Protein AF-0000000074168360 (afdb_homodimer)

Organism: Staphylococcus epidermidis (strain ATCC 35984 / DSM 28319 / BCRC 17069 / CCUG 31568 / BM 3577 / RP62A) (NCBI:txid176279)

InterPro domains:
  IPR002767 Thiamine-binding protein [PF01910] (6-84)
  IPR029756 MTH1187/YkoF-like [G3DSA:3.30.70.930] (3-96)
  IPR029756 MTH1187/YkoF-like [SSF89957] (4-86)
  IPR051614 UPF0045 domain-containing protein [PTHR33777] (2-84)

Structure (mmCIF, N/CA/C/O backbone):
data_AF-0000000074168360-model_v1
#
loop_
_entity.id
_entity.type
_entity.pdbx_description
1 polymer 'Thiamine-binding protei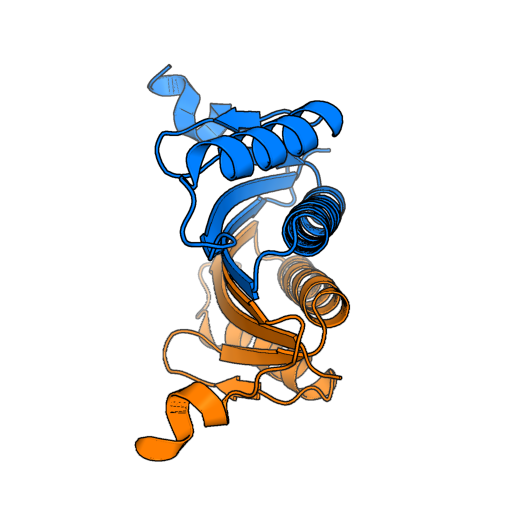n domain-containing protein'
#
loop_
_atom_site.group_PDB
_atom_site.id
_atom_site.type_symbol
_atom_site.label_atom_id
_atom_site.label_alt_id
_atom_site.label_comp_id
_atom_site.label_asym_id
_atom_site.label_entity_id
_atom_site.label_seq_id
_atom_site.pdbx_PDB_ins_code
_atom_site.Cartn_x
_atom_site.Cartn_y
_atom_site.Cartn_z
_atom_site.occupancy
_atom_site.B_iso_or_equiv
_atom_site.auth_seq_id
_atom_site.auth_comp_id
_atom_site.auth_asym_id
_atom_site.auth_atom_id
_atom_site.pdbx_PDB_model_num
ATOM 1 N N . MET A 1 1 ? -9.023 7.605 16.781 1 77.5 1 MET A N 1
ATOM 2 C CA . MET A 1 1 ? -9.383 8.5 15.688 1 77.5 1 MET A CA 1
ATOM 3 C C . MET A 1 1 ? -8.953 7.91 14.352 1 77.5 1 MET A C 1
ATOM 5 O O . MET A 1 1 ? -7.922 7.242 14.266 1 77.5 1 MET A O 1
ATOM 9 N N . GLN A 1 2 ? -9.844 7.871 13.25 1 93.12 2 GLN A N 1
ATOM 10 C CA . GLN A 1 2 ? -9.539 7.398 11.898 1 93.12 2 GLN A CA 1
ATOM 11 C C . GLN A 1 2 ? -8.688 8.422 11.148 1 93.12 2 GLN A C 1
ATOM 13 O O . GLN A 1 2 ? -9.156 9.523 10.844 1 93.12 2 GLN A O 1
ATOM 18 N N . ASP A 1 3 ? -7.484 8.031 10.805 1 98.5 3 ASP A N 1
ATOM 19 C CA . ASP A 1 3 ? -6.543 9.039 10.32 1 98.5 3 ASP A CA 1
ATOM 20 C C . ASP A 1 3 ? -6.094 8.727 8.891 1 98.5 3 ASP A C 1
ATOM 22 O O . ASP A 1 3 ? -5.211 9.398 8.352 1 98.5 3 ASP A O 1
ATOM 26 N N . THR A 1 4 ? -6.633 7.68 8.328 1 98.88 4 THR A N 1
ATOM 27 C CA . THR A 1 4 ? -6.129 7.258 7.023 1 98.88 4 THR A CA 1
ATOM 28 C C . THR A 1 4 ? -7.273 6.812 6.117 1 98.88 4 THR A C 1
ATOM 30 O O . THR A 1 4 ? -8.188 6.117 6.562 1 98.88 4 THR A O 1
ATOM 33 N N . LEU A 1 5 ? -7.266 7.305 4.895 1 98.94 5 LEU A N 1
ATOM 34 C CA . LEU A 1 5 ? -8.008 6.711 3.787 1 98.94 5 LEU A CA 1
ATOM 35 C C . LEU A 1 5 ? -7.086 5.887 2.896 1 98.94 5 LEU A C 1
ATOM 37 O O . LEU A 1 5 ? -5.992 6.336 2.541 1 98.94 5 LEU A O 1
ATOM 41 N N . MET A 1 6 ? -7.492 4.699 2.582 1 98.94 6 MET A N 1
ATOM 42 C CA . MET A 1 6 ? -6.73 3.809 1.714 1 98.94 6 MET A CA 1
ATOM 43 C C . MET A 1 6 ? -7.578 3.35 0.53 1 98.94 6 MET A C 1
ATOM 45 O O . MET A 1 6 ? -8.656 2.785 0.714 1 98.94 6 MET A O 1
ATOM 49 N N . SER A 1 7 ? -7.113 3.654 -0.648 1 98.94 7 SER A N 1
ATOM 50 C CA . SER A 1 7 ? -7.688 2.969 -1.801 1 98.94 7 SER A CA 1
ATOM 51 C C . SER A 1 7 ? -6.875 1.732 -2.17 1 98.94 7 SER A C 1
ATOM 53 O O . SER A 1 7 ? -5.645 1.748 -2.098 1 98.94 7 SER A O 1
ATOM 55 N N . ILE A 1 8 ? -7.578 0.68 -2.574 1 98.94 8 ILE A N 1
ATOM 56 C CA . ILE A 1 8 ? -6.863 -0.527 -2.973 1 98.94 8 ILE A CA 1
ATOM 57 C C . ILE A 1 8 ? -7.535 -1.146 -4.195 1 98.94 8 ILE A C 1
ATOM 59 O O . ILE A 1 8 ? -8.766 -1.28 -4.234 1 98.94 8 ILE A O 1
ATOM 63 N N . GLN A 1 9 ? -6.785 -1.371 -5.184 1 98.94 9 GLN A N 1
ATOM 64 C CA . GLN A 1 9 ? -7.117 -2.189 -6.348 1 98.94 9 GLN A CA 1
ATOM 65 C C . GLN A 1 9 ? -6.289 -3.473 -6.371 1 98.94 9 GLN A C 1
ATOM 67 O O . GLN A 1 9 ? -5.059 -3.424 -6.371 1 98.94 9 GLN A O 1
ATOM 72 N N . ILE A 1 10 ? -6.945 -4.656 -6.344 1 98.88 10 ILE A N 1
ATOM 73 C CA . ILE A 1 10 ? -6.246 -5.934 -6.438 1 98.88 10 ILE A CA 1
ATOM 74 C C . ILE A 1 10 ? -6.434 -6.523 -7.832 1 98.88 10 ILE A C 1
ATOM 76 O O . ILE A 1 10 ? -7.555 -6.57 -8.352 1 98.88 10 ILE A O 1
ATOM 80 N N . ILE A 1 11 ? -5.367 -6.875 -8.43 1 98.56 11 ILE A N 1
ATOM 81 C CA . ILE A 1 11 ? -5.324 -7.477 -9.758 1 98.56 11 ILE A CA 1
ATOM 82 C C . ILE A 1 11 ? -4.605 -8.82 -9.695 1 98.56 11 ILE A C 1
ATOM 84 O O . ILE A 1 11 ? -3.414 -8.914 -9.992 1 98.56 11 ILE A O 1
ATOM 88 N N . PRO A 1 12 ? -5.332 -9.859 -9.414 1 98.69 12 PRO A N 1
ATOM 89 C CA . PRO A 1 12 ? -4.699 -11.18 -9.32 1 98.69 12 PRO A CA 1
ATOM 90 C C . PRO A 1 12 ? -4.652 -11.914 -10.656 1 98.69 12 PRO A C 1
ATOM 92 O O . PRO A 1 12 ? -5.594 -11.812 -11.453 1 98.69 12 PRO A O 1
ATOM 95 N N . LYS A 1 13 ? -3.502 -12.484 -10.906 1 98.56 13 LYS A N 1
ATOM 96 C CA . LYS A 1 13 ? -3.531 -13.547 -11.906 1 98.56 13 LYS A CA 1
ATOM 97 C C . LYS A 1 13 ? -4.23 -14.789 -11.359 1 98.56 13 LYS A C 1
ATOM 99 O O . LYS A 1 13 ? -3.771 -15.391 -10.391 1 98.56 13 LYS A O 1
ATOM 104 N N . THR A 1 14 ? -5.297 -15.109 -12.016 1 98.38 14 THR A N 1
ATOM 105 C CA . THR A 1 14 ? -6.105 -16.188 -11.453 1 98.38 14 THR A CA 1
ATOM 106 C C . THR A 1 14 ? -5.688 -17.531 -12.039 1 98.38 14 THR A C 1
ATOM 108 O O . THR A 1 14 ? -5.199 -17.609 -13.164 1 98.38 14 THR A O 1
ATOM 111 N N . PRO A 1 15 ? -5.914 -18.578 -11.211 1 97.62 15 PRO A N 1
ATOM 112 C CA . PRO A 1 15 ? -5.633 -19.906 -11.758 1 97.62 15 PRO A CA 1
ATOM 113 C C . PRO A 1 15 ? -6.422 -20.203 -13.031 1 97.62 15 PRO A C 1
ATOM 115 O O . PRO A 1 15 ? -7.605 -19.859 -13.117 1 97.62 15 PRO A O 1
ATOM 118 N N . ASN A 1 16 ? -5.797 -20.672 -14.016 1 96.56 16 ASN A N 1
ATOM 119 C CA . ASN A 1 16 ? -6.402 -21.094 -15.273 1 96.56 16 ASN A CA 1
ATOM 120 C C . ASN A 1 16 ? -7.051 -19.922 -16 1 96.56 16 ASN A C 1
ATOM 122 O O . ASN A 1 16 ? -8.008 -20.109 -16.75 1 96.56 16 ASN A O 1
ATOM 126 N N . ASN A 1 17 ? -6.676 -18.719 -15.617 1 96 17 ASN A N 1
ATOM 127 C CA . ASN A 1 17 ? -7.176 -17.5 -16.25 1 96 17 ASN A CA 1
ATOM 128 C C . ASN A 1 17 ? -8.68 -17.328 -16.016 1 96 17 ASN A C 1
ATOM 130 O O . ASN A 1 17 ? -9.391 -16.859 -16.906 1 96 17 ASN A O 1
ATOM 134 N N . ASN A 1 18 ? -9.047 -17.781 -14.891 1 96.38 18 ASN A N 1
ATOM 135 C CA . ASN A 1 18 ? -10.445 -17.594 -14.508 1 96.38 18 ASN A CA 1
ATOM 136 C C . ASN A 1 18 ? -10.797 -16.109 -14.391 1 96.38 18 ASN A C 1
ATOM 138 O O . ASN A 1 18 ? -9.906 -15.266 -14.281 1 96.38 18 ASN A O 1
ATOM 142 N N . ASP A 1 19 ? -12.094 -15.914 -14.469 1 97.56 19 ASP A N 1
ATOM 143 C CA . ASP A 1 19 ? -12.586 -14.547 -14.297 1 97.56 19 ASP A CA 1
ATOM 144 C C . ASP A 1 19 ? -12.133 -13.969 -12.961 1 97.56 19 ASP A C 1
ATOM 146 O O . ASP A 1 19 ? -12.133 -14.664 -11.938 1 97.56 19 ASP A O 1
ATOM 150 N N . VAL A 1 20 ? -11.766 -12.688 -12.977 1 97.88 20 VAL A N 1
ATOM 151 C CA . VAL A 1 20 ? -11.203 -12.023 -11.805 1 97.88 20 VAL A CA 1
ATOM 152 C C . VAL A 1 20 ? -12.32 -11.641 -10.836 1 97.88 20 VAL A C 1
ATOM 154 O O . VAL A 1 20 ? -12.086 -11.484 -9.641 1 97.88 20 VAL A O 1
ATOM 157 N N . ILE A 1 21 ? -13.523 -11.578 -11.281 1 97.81 21 ILE A N 1
ATOM 158 C CA . ILE A 1 21 ? -14.625 -10.984 -10.539 1 97.81 21 ILE A CA 1
ATOM 159 C C . ILE A 1 21 ? -14.844 -11.734 -9.234 1 97.81 21 ILE A C 1
ATOM 161 O O . ILE A 1 21 ? -14.914 -11.125 -8.164 1 97.81 21 ILE A O 1
ATOM 165 N N . PRO A 1 22 ? -14.859 -13.07 -9.195 1 98.31 22 PRO A N 1
ATOM 166 C CA . PRO A 1 22 ? -15.039 -13.781 -7.926 1 98.31 22 PRO A CA 1
ATOM 167 C C . PRO A 1 22 ? -13.922 -13.492 -6.93 1 98.31 22 PRO A C 1
ATOM 169 O O . PRO A 1 22 ? -14.148 -13.508 -5.715 1 98.31 22 PRO A O 1
ATOM 172 N N . TYR A 1 23 ? -12.719 -13.297 -7.359 1 98.62 23 TYR A N 1
ATOM 173 C CA . TYR A 1 23 ? -11.594 -12.977 -6.488 1 98.62 23 TYR A CA 1
ATOM 174 C C . TYR A 1 23 ? -11.742 -11.586 -5.887 1 98.62 23 TYR A C 1
ATOM 176 O O . TYR A 1 23 ? -11.461 -11.383 -4.703 1 98.62 23 TYR A O 1
ATOM 184 N N . VAL A 1 24 ? -12.203 -10.656 -6.734 1 98.69 24 VAL A N 1
ATOM 185 C CA . VAL A 1 24 ? -12.492 -9.305 -6.246 1 98.69 24 VAL A CA 1
ATOM 186 C C . VAL A 1 24 ? -13.609 -9.359 -5.207 1 98.69 24 VAL A C 1
ATOM 188 O O . VAL A 1 24 ? -13.547 -8.68 -4.184 1 98.69 24 VAL A O 1
ATOM 191 N N . ASP A 1 25 ? -14.586 -10.258 -5.438 1 98.69 25 ASP A N 1
ATOM 192 C CA . ASP A 1 25 ? -15.672 -10.422 -4.477 1 98.69 25 ASP A CA 1
ATOM 193 C C . ASP A 1 25 ? -15.148 -10.945 -3.141 1 98.69 25 ASP A C 1
ATOM 195 O O . ASP A 1 25 ? -15.602 -10.523 -2.078 1 98.69 25 ASP A O 1
ATOM 199 N N . GLU A 1 26 ? -14.219 -11.898 -3.223 1 98.75 26 GLU A N 1
ATOM 200 C CA . GLU A 1 26 ? -13.578 -12.398 -2.008 1 98.75 26 GLU A CA 1
ATOM 201 C C . GLU A 1 26 ? -12.875 -11.273 -1.254 1 98.75 26 GLU A C 1
ATOM 203 O O . GLU A 1 26 ? -12.961 -11.195 -0.027 1 98.75 26 GLU A O 1
ATOM 208 N N . ALA A 1 27 ? -12.156 -10.414 -1.979 1 98.81 27 ALA A N 1
ATOM 209 C CA . ALA A 1 27 ? -11.469 -9.273 -1.376 1 98.81 27 ALA A CA 1
ATOM 210 C C . ALA A 1 27 ? -12.461 -8.336 -0.694 1 98.81 27 ALA A C 1
ATOM 212 O O . ALA A 1 27 ? -12.234 -7.902 0.438 1 98.81 27 ALA A O 1
ATOM 213 N N . ILE A 1 28 ? -13.57 -8.023 -1.353 1 98.88 28 ILE A N 1
ATOM 214 C CA . ILE A 1 28 ? -14.57 -7.121 -0.804 1 98.88 28 ILE A CA 1
ATOM 215 C C . ILE A 1 28 ? -15.188 -7.738 0.449 1 98.88 28 ILE A C 1
ATOM 217 O O . ILE A 1 28 ? -15.477 -7.031 1.418 1 98.88 28 ILE A O 1
ATOM 221 N N . LYS A 1 29 ? -15.359 -9.031 0.411 1 98.88 29 LYS A N 1
ATOM 222 C CA . LYS A 1 29 ? -15.867 -9.719 1.596 1 98.88 29 LYS A CA 1
ATOM 223 C C . LYS A 1 29 ? -14.93 -9.531 2.783 1 98.88 29 LYS A C 1
ATOM 225 O O . LYS A 1 29 ? -15.383 -9.273 3.902 1 98.88 29 LYS A O 1
ATOM 230 N N . ILE A 1 30 ? -13.68 -9.68 2.578 1 98.94 30 ILE A N 1
ATOM 231 C CA . ILE A 1 30 ? -12.688 -9.508 3.633 1 98.94 30 ILE A CA 1
ATOM 232 C C . ILE A 1 30 ? -12.734 -8.07 4.156 1 98.94 30 ILE A C 1
ATOM 234 O O . ILE A 1 30 ? -12.656 -7.844 5.363 1 98.94 30 ILE A O 1
ATOM 238 N N . ILE A 1 31 ? -12.828 -7.102 3.268 1 98.94 31 ILE A N 1
ATOM 239 C CA . ILE A 1 31 ? -12.938 -5.703 3.664 1 98.94 31 ILE A CA 1
ATOM 240 C C . ILE A 1 31 ? -14.195 -5.5 4.508 1 98.94 31 ILE A C 1
ATOM 242 O O . ILE A 1 31 ? -14.141 -4.867 5.566 1 98.94 31 ILE A O 1
ATOM 246 N N . ASP A 1 32 ? -15.266 -6.105 4.039 1 98.88 32 ASP A N 1
ATOM 247 C CA . ASP A 1 32 ? -16.516 -6.012 4.77 1 98.88 32 ASP A CA 1
ATOM 248 C C . ASP A 1 32 ? -16.406 -6.621 6.164 1 98.88 32 ASP A C 1
ATOM 250 O O . ASP A 1 32 ? -16.844 -6.027 7.148 1 98.88 32 ASP A O 1
ATOM 254 N N . ASP A 1 33 ? -15.75 -7.773 6.258 1 98.81 33 ASP A N 1
ATOM 255 C CA . ASP A 1 33 ? -15.594 -8.492 7.516 1 98.81 33 ASP A CA 1
ATOM 256 C C . ASP A 1 33 ? -14.703 -7.723 8.484 1 98.81 33 ASP A C 1
ATOM 258 O O . ASP A 1 33 ? -14.719 -7.984 9.688 1 98.81 33 ASP A O 1
ATOM 262 N N . SER A 1 34 ? -13.898 -6.828 7.961 1 98.56 34 SER A N 1
ATOM 263 C CA . SER A 1 34 ? -12.992 -6.055 8.805 1 98.56 34 SER A CA 1
ATOM 264 C C . SER A 1 34 ? -13.758 -5.117 9.727 1 98.56 34 SER A C 1
ATOM 266 O O . SER A 1 34 ? -13.242 -4.695 10.766 1 98.56 34 SER A O 1
ATOM 268 N N . GLY A 1 35 ? -14.922 -4.668 9.25 1 98.56 35 GLY A N 1
ATOM 269 C CA . GLY A 1 35 ? -15.734 -3.748 10.023 1 98.56 35 GLY A CA 1
ATOM 270 C C . GLY A 1 35 ? -15.375 -2.291 9.797 1 98.56 35 GLY A C 1
ATOM 271 O O . GLY A 1 35 ? -16.031 -1.395 10.344 1 98.56 35 GLY A O 1
ATOM 272 N N . LEU A 1 36 ? -14.406 -2.057 9.039 1 98.69 36 LEU A N 1
ATOM 273 C CA . LEU A 1 36 ? -14.031 -0.681 8.727 1 98.69 36 LEU A CA 1
ATOM 274 C C . LEU A 1 36 ? -15.016 -0.062 7.738 1 98.69 36 LEU A C 1
ATOM 276 O O . LEU A 1 36 ? -15.594 -0.767 6.91 1 98.69 36 LEU A O 1
ATOM 280 N N . HIS A 1 37 ? -15.172 1.214 7.836 1 98.56 37 HIS A N 1
ATOM 281 C CA . HIS A 1 37 ? -15.961 1.922 6.836 1 98.56 37 HIS A CA 1
ATOM 282 C C . HIS A 1 37 ? -15.281 1.872 5.469 1 98.56 37 HIS A C 1
ATOM 284 O O . HIS A 1 37 ? -14.062 2.02 5.367 1 98.56 37 HIS A O 1
ATOM 290 N N . PHE A 1 38 ? -16.047 1.608 4.441 1 98.88 38 PHE A N 1
ATOM 291 C CA . PHE A 1 38 ? -15.453 1.53 3.113 1 98.88 38 PHE A CA 1
ATOM 292 C C . PHE A 1 38 ? -16.469 1.905 2.043 1 98.88 38 PHE A C 1
ATOM 294 O O . PHE A 1 38 ? -17.672 2.027 2.332 1 98.88 38 PHE A O 1
ATOM 301 N N . ARG A 1 39 ? -16 2.133 0.872 1 98.69 39 ARG A N 1
ATOM 302 C CA . ARG A 1 39 ? -16.797 2.428 -0.319 1 98.69 39 ARG A CA 1
ATOM 303 C C . ARG A 1 39 ? -16.219 1.726 -1.545 1 98.69 39 ARG A C 1
ATOM 305 O O . ARG A 1 39 ? -15.062 1.941 -1.903 1 98.69 39 ARG A O 1
ATOM 312 N N . VAL A 1 40 ? -16.984 0.854 -2.17 1 98.69 40 VAL A N 1
ATOM 313 C CA . VAL A 1 40 ? -16.578 0.154 -3.385 1 98.69 40 VAL A CA 1
ATOM 314 C C . VAL A 1 40 ? -16.719 1.088 -4.586 1 98.69 40 VAL A C 1
ATOM 316 O O . VAL A 1 40 ? -17.766 1.679 -4.812 1 98.69 40 VAL A O 1
ATOM 319 N N . GLY A 1 41 ? -15.633 1.306 -5.27 1 98.31 41 GLY A N 1
ATOM 320 C CA . GLY A 1 41 ? -15.641 1.968 -6.562 1 98.31 41 GLY A CA 1
ATOM 321 C C . GLY A 1 41 ? -15.383 1.021 -7.719 1 98.31 41 GLY A C 1
ATOM 322 O O . GLY A 1 41 ? -15.062 -0.151 -7.508 1 98.31 41 GLY A O 1
ATOM 323 N N . PRO A 1 42 ? -15.555 1.479 -8.953 1 97.44 42 PRO A N 1
ATOM 324 C CA . PRO A 1 42 ? -15.438 0.582 -10.109 1 97.44 42 PRO A CA 1
ATOM 325 C C . PRO A 1 42 ? -14.047 -0.031 -10.242 1 97.44 42 PRO A C 1
ATOM 327 O O . PRO A 1 42 ? -13.914 -1.163 -10.711 1 97.44 42 PRO A O 1
ATOM 330 N N . LEU A 1 43 ? -13 0.663 -9.797 1 97.94 43 LEU A N 1
ATOM 331 C CA . LEU A 1 43 ? -11.656 0.176 -10.055 1 97.94 43 LEU A CA 1
ATOM 332 C C . LEU A 1 43 ? -10.859 0.059 -8.758 1 97.94 43 LEU A C 1
ATOM 334 O O . LEU A 1 43 ? -9.727 -0.425 -8.766 1 97.94 43 LEU A O 1
ATOM 338 N N . GLU A 1 44 ? -11.406 0.54 -7.707 1 98.81 44 GLU A N 1
ATOM 339 C CA . GLU A 1 44 ? -10.781 0.42 -6.391 1 98.81 44 GLU A CA 1
ATOM 340 C C . GLU A 1 44 ? -11.82 0.519 -5.281 1 98.81 44 GLU A C 1
ATOM 342 O O . GLU A 1 44 ? -12.945 0.969 -5.512 1 98.81 44 GLU A O 1
ATOM 347 N N . THR A 1 45 ? -11.5 0.04 -4.164 1 98.88 45 THR A N 1
ATOM 348 C CA . THR A 1 45 ? -12.289 0.22 -2.949 1 98.88 45 THR A CA 1
ATOM 349 C C . THR A 1 45 ? -11.555 1.119 -1.957 1 98.88 45 THR A C 1
ATOM 351 O O . THR A 1 45 ? -10.359 0.958 -1.735 1 98.88 45 THR A O 1
ATOM 354 N N . THR A 1 46 ? -12.219 2.143 -1.431 1 98.94 46 THR A N 1
ATOM 355 C CA . THR A 1 46 ? -11.648 3.021 -0.416 1 98.94 46 THR A CA 1
ATOM 356 C C . THR A 1 46 ? -12.039 2.561 0.984 1 98.94 46 THR A C 1
ATOM 358 O O . THR A 1 46 ? -13.211 2.283 1.243 1 98.94 46 THR A O 1
ATOM 361 N N . VAL A 1 47 ? -11.078 2.445 1.816 1 98.94 47 VAL A N 1
ATOM 362 C CA . VAL A 1 47 ? -11.266 2.037 3.205 1 98.94 47 VAL A CA 1
ATOM 363 C C . VAL A 1 47 ? -10.812 3.156 4.137 1 98.94 47 VAL A C 1
ATOM 365 O O . VAL A 1 47 ? -9.789 3.799 3.895 1 98.94 47 VAL A O 1
ATOM 368 N N . GLN A 1 48 ? -11.57 3.41 5.129 1 98.94 4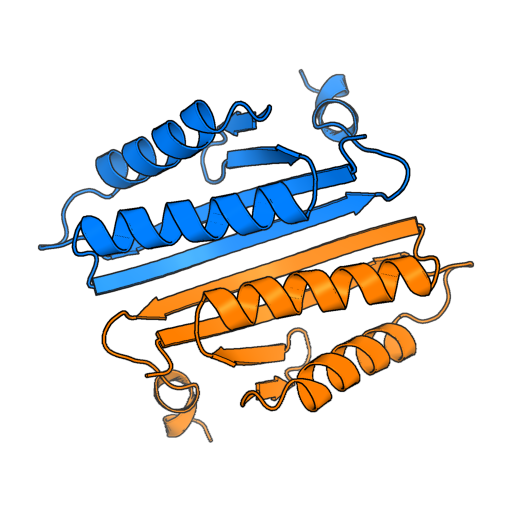8 GLN A N 1
ATOM 369 C CA . GLN A 1 48 ? -11.273 4.383 6.176 1 98.94 48 GLN A CA 1
ATOM 370 C C . GLN A 1 48 ? -10.883 3.686 7.477 1 98.94 48 GLN A C 1
ATOM 372 O O . GLN A 1 48 ? -11.602 2.805 7.953 1 98.94 48 GLN A O 1
ATOM 377 N N . GLY A 1 49 ? -9.695 3.986 8.031 1 98.75 49 GLY A N 1
ATOM 378 C CA . GLY A 1 49 ? -9.211 3.389 9.266 1 98.75 49 GLY A CA 1
ATOM 379 C C . GLY A 1 49 ? -7.918 4.004 9.758 1 98.75 49 GLY A C 1
ATOM 380 O O . GLY A 1 49 ? -7.52 5.074 9.305 1 98.75 49 GLY A O 1
ATOM 381 N N . GLU A 1 50 ? -7.352 3.387 10.789 1 98.5 50 GLU A N 1
ATOM 382 C CA . GLU A 1 50 ? -5.977 3.711 11.164 1 98.5 50 GLU A CA 1
ATOM 383 C C . GLU A 1 50 ? -4.98 3.115 10.172 1 98.5 50 GLU A C 1
ATOM 385 O O . GLU A 1 50 ? -5.273 2.111 9.516 1 98.5 50 GLU A O 1
ATOM 390 N N . MET A 1 51 ? -3.863 3.721 10.07 1 98.44 51 MET A N 1
ATOM 391 C CA . MET A 1 51 ? -2.828 3.223 9.172 1 98.44 51 MET A CA 1
ATOM 392 C C . MET A 1 51 ? -2.551 1.745 9.43 1 98.44 51 MET A C 1
ATOM 394 O O . MET A 1 51 ? -2.537 0.942 8.492 1 98.44 51 MET A O 1
ATOM 398 N N . SER A 1 52 ? -2.408 1.398 10.672 1 98.19 52 SER A N 1
ATOM 399 C CA . SER A 1 52 ? -2.086 0.02 11.023 1 98.19 52 SER A CA 1
ATOM 400 C C . SER A 1 52 ? -3.199 -0.934 10.602 1 98.19 52 SER A C 1
ATOM 402 O O . SER A 1 52 ? -2.93 -2.041 10.133 1 98.19 52 SER A O 1
ATOM 404 N N . GLU A 1 53 ? -4.43 -0.541 10.789 1 98.69 53 GLU A N 1
ATOM 405 C CA . GLU A 1 53 ? -5.562 -1.364 10.375 1 98.69 53 GLU A CA 1
ATOM 406 C C . GLU A 1 53 ? -5.555 -1.594 8.867 1 98.69 53 GLU A C 1
ATOM 408 O O . GLU A 1 53 ? -5.848 -2.697 8.398 1 98.69 53 GLU A O 1
ATOM 413 N N . CYS A 1 54 ? -5.258 -0.533 8.117 1 98.88 54 CYS A N 1
ATOM 414 C CA . CYS A 1 54 ? -5.191 -0.627 6.664 1 98.88 54 CYS A CA 1
ATOM 415 C C . CYS A 1 54 ? -4.09 -1.583 6.227 1 98.88 54 CYS A C 1
ATOM 417 O O . CYS A 1 54 ? -4.289 -2.406 5.332 1 98.88 54 CYS A O 1
ATOM 419 N N . LEU A 1 55 ? -2.939 -1.534 6.879 1 98.88 55 LEU A N 1
ATOM 420 C CA . LEU A 1 55 ? -1.815 -2.393 6.523 1 98.88 55 LEU A CA 1
ATOM 421 C C . LEU A 1 55 ? -2.127 -3.854 6.832 1 98.88 55 LEU A C 1
ATOM 423 O O . LEU A 1 55 ? -1.811 -4.742 6.035 1 98.88 55 LEU A O 1
ATOM 427 N N . ILE A 1 56 ? -2.752 -4.094 7.988 1 98.75 56 ILE A N 1
ATOM 428 C CA . ILE A 1 56 ? -3.178 -5.441 8.344 1 98.75 56 ILE A CA 1
ATOM 429 C C . ILE A 1 56 ? -4.145 -5.977 7.293 1 98.75 56 ILE A C 1
ATOM 431 O O . ILE A 1 56 ? -4.059 -7.141 6.895 1 98.75 56 ILE A O 1
ATOM 435 N N . LEU A 1 57 ? -5.023 -5.117 6.863 1 98.94 57 LEU A N 1
ATOM 436 C CA . LEU A 1 57 ? -6.016 -5.512 5.867 1 98.94 57 LEU A CA 1
ATOM 437 C C . LEU A 1 57 ? -5.344 -5.891 4.551 1 98.94 57 LEU A C 1
ATOM 439 O O . LEU A 1 57 ? -5.727 -6.871 3.912 1 98.94 57 LEU A O 1
ATOM 443 N N . ILE A 1 58 ? -4.316 -5.168 4.109 1 98.94 58 ILE A N 1
ATOM 444 C CA . ILE A 1 58 ? -3.586 -5.496 2.889 1 98.94 58 ILE A CA 1
ATOM 445 C C . ILE A 1 58 ? -2.99 -6.895 3.002 1 98.94 58 ILE A C 1
ATOM 447 O O . ILE A 1 58 ? -3.057 -7.684 2.057 1 98.94 58 ILE A O 1
ATOM 451 N N . GLN A 1 59 ? -2.451 -7.195 4.176 1 98.88 59 GLN A N 1
ATOM 452 C CA . GLN A 1 59 ? -1.889 -8.523 4.387 1 98.88 59 GLN A CA 1
ATOM 453 C C . GLN A 1 59 ? -2.955 -9.602 4.23 1 98.88 59 GLN A C 1
ATOM 455 O O . GLN A 1 59 ? -2.73 -10.609 3.557 1 98.88 59 GLN A O 1
ATOM 460 N N . LYS A 1 60 ? -4.074 -9.383 4.84 1 98.88 60 LYS A N 1
ATOM 461 C CA . LYS A 1 60 ? -5.16 -10.359 4.766 1 98.88 60 LYS A CA 1
ATOM 462 C C . LYS A 1 60 ? -5.621 -10.562 3.326 1 98.88 60 LYS A C 1
ATOM 464 O O . LYS A 1 60 ? -5.883 -11.695 2.906 1 98.88 60 LYS A O 1
ATOM 469 N N . LEU A 1 61 ? -5.746 -9.484 2.615 1 98.94 61 LEU A N 1
ATOM 470 C CA . LEU A 1 61 ? -6.164 -9.547 1.219 1 98.94 61 LEU A CA 1
ATOM 471 C C . LEU A 1 61 ? -5.16 -10.336 0.387 1 98.94 61 LEU A C 1
ATOM 473 O O . LEU A 1 61 ? -5.543 -11.219 -0.385 1 98.94 61 LEU A O 1
ATOM 477 N N . ASN A 1 62 ? -3.953 -10.055 0.575 1 98.88 62 ASN A N 1
ATOM 478 C CA . ASN A 1 62 ? -2.908 -10.773 -0.14 1 98.88 62 ASN A CA 1
ATOM 479 C C . ASN A 1 62 ? -2.922 -12.266 0.203 1 98.88 62 ASN A C 1
ATOM 481 O O . ASN A 1 62 ? -2.846 -13.109 -0.688 1 98.88 62 ASN A O 1
ATOM 485 N N . ASP A 1 63 ? -3.047 -12.57 1.483 1 98.81 63 ASP A N 1
ATOM 486 C CA . ASP A 1 63 ? -3.076 -13.961 1.938 1 98.81 63 ASP A CA 1
ATOM 487 C C . ASP A 1 63 ? -4.234 -14.727 1.297 1 98.81 63 ASP A C 1
ATOM 489 O O . ASP A 1 63 ? -4.074 -15.883 0.9 1 98.81 63 ASP A O 1
ATOM 493 N N . ARG A 1 64 ? -5.312 -14.023 1.219 1 98.88 64 ARG A N 1
ATOM 494 C CA . ARG A 1 64 ? -6.48 -14.68 0.637 1 98.88 64 ARG A CA 1
ATOM 495 C C . ARG A 1 64 ? -6.23 -15.047 -0.824 1 98.88 64 ARG A C 1
ATOM 497 O O . ARG A 1 64 ? -6.594 -16.141 -1.27 1 98.88 64 ARG A O 1
ATOM 504 N N . MET A 1 65 ? -5.617 -14.164 -1.589 1 98.81 65 MET A N 1
ATOM 505 C CA . MET A 1 65 ? -5.312 -14.438 -2.988 1 98.81 65 MET A CA 1
ATOM 506 C C . MET A 1 65 ? -4.348 -15.617 -3.109 1 98.81 65 MET A C 1
ATOM 508 O O . MET A 1 65 ? -4.473 -16.438 -4.02 1 98.81 65 MET A O 1
ATOM 512 N N . VAL A 1 66 ? -3.387 -15.656 -2.166 1 98.69 66 VAL A N 1
ATOM 513 C CA . VAL A 1 66 ? -2.445 -16.766 -2.148 1 98.69 66 VAL A CA 1
ATOM 514 C C . VAL A 1 66 ? -3.193 -18.078 -1.859 1 98.69 66 VAL A C 1
ATOM 516 O O . VAL A 1 66 ? -2.955 -19.094 -2.514 1 98.69 66 VAL A O 1
ATOM 519 N N . GLU A 1 67 ? -4.086 -18.047 -0.929 1 98.75 67 GLU A N 1
ATOM 520 C CA . GLU A 1 67 ? -4.883 -19.219 -0.57 1 98.75 67 GLU A CA 1
ATOM 521 C C . GLU A 1 67 ? -5.699 -19.719 -1.758 1 98.75 67 GLU A C 1
ATOM 523 O O . GLU A 1 67 ? -5.938 -20.922 -1.896 1 98.75 67 GLU A O 1
ATOM 528 N N . LEU A 1 68 ? -6.082 -18.781 -2.576 1 98.62 68 LEU A N 1
ATOM 529 C CA . LEU A 1 68 ? -6.875 -19.109 -3.754 1 98.62 68 LEU A CA 1
ATOM 530 C C . LEU A 1 68 ? -5.977 -19.516 -4.918 1 98.62 68 LEU A C 1
ATOM 532 O O . LEU A 1 68 ? -6.441 -19.641 -6.055 1 98.62 68 LEU A O 1
ATOM 536 N N . GLU A 1 69 ? -4.711 -19.609 -4.621 1 98.25 69 GLU A N 1
ATOM 537 C CA . GLU A 1 69 ? -3.693 -20.172 -5.504 1 98.25 69 GLU A CA 1
ATOM 538 C C . GLU A 1 69 ? -3.408 -19.234 -6.68 1 98.25 69 GLU A C 1
ATOM 540 O O . GLU A 1 69 ? -3.133 -19.703 -7.789 1 98.25 69 GLU A O 1
ATOM 545 N N . CYS A 1 70 ? -3.627 -17.969 -6.547 1 98.75 70 CYS A N 1
ATOM 546 C CA . CYS A 1 70 ? -3.193 -17 -7.551 1 98.75 70 CYS A CA 1
ATOM 547 C C . CYS A 1 70 ? -1.681 -17.047 -7.73 1 98.75 70 CYS A C 1
ATOM 549 O O . CYS A 1 70 ? -0.933 -16.875 -6.766 1 98.75 70 CYS A O 1
ATOM 551 N N . PRO A 1 71 ? -1.231 -17.219 -8.906 1 98.5 71 PRO A N 1
ATOM 552 C CA . PRO A 1 71 ? 0.216 -17.328 -9.094 1 98.5 71 PRO A CA 1
ATOM 553 C C . PRO A 1 71 ? 0.953 -16.016 -8.852 1 98.5 71 PRO A C 1
ATOM 555 O O . PRO A 1 71 ? 2.143 -16.031 -8.523 1 98.5 71 PRO A O 1
ATOM 558 N N . SER A 1 72 ? 0.291 -14.875 -9.07 1 98.81 72 SER A N 1
ATOM 559 C CA . SER A 1 72 ? 0.82 -13.555 -8.75 1 98.81 72 SER A CA 1
ATOM 560 C C . SER A 1 72 ? -0.303 -12.562 -8.469 1 98.81 72 SER A C 1
ATOM 562 O O . SER A 1 72 ? -1.46 -12.812 -8.812 1 98.81 72 SER A O 1
A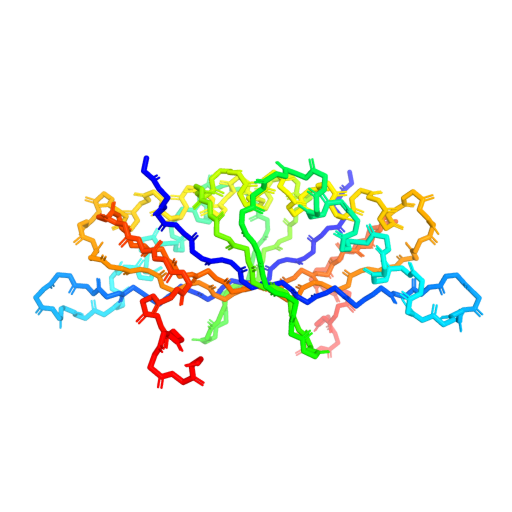TOM 564 N N . ILE A 1 73 ? 0.076 -11.547 -7.777 1 98.88 73 ILE A N 1
ATOM 565 C CA . ILE A 1 73 ? -0.895 -10.547 -7.344 1 98.88 73 ILE A CA 1
ATOM 566 C C . ILE A 1 73 ? -0.293 -9.148 -7.488 1 98.88 73 ILE A C 1
ATOM 568 O O . ILE A 1 73 ? 0.742 -8.844 -6.891 1 98.88 73 ILE A O 1
ATOM 572 N N . ILE A 1 74 ? -0.924 -8.336 -8.266 1 98.94 74 ILE A N 1
ATOM 573 C CA . ILE A 1 74 ? -0.621 -6.906 -8.25 1 98.94 74 ILE A CA 1
ATOM 574 C C . ILE A 1 74 ? -1.662 -6.164 -7.418 1 98.94 74 ILE A C 1
ATOM 576 O O . ILE A 1 74 ? -2.863 -6.41 -7.551 1 98.94 74 ILE A O 1
ATOM 580 N N . SER A 1 75 ? -1.243 -5.418 -6.52 1 98.94 75 SER A N 1
ATOM 581 C CA . SER A 1 75 ? -2.117 -4.508 -5.789 1 98.94 75 SER A CA 1
ATOM 582 C C . SER A 1 75 ? -1.629 -3.064 -5.898 1 98.94 75 SER A C 1
ATOM 584 O O . SER A 1 75 ? -0.448 -2.785 -5.684 1 98.94 75 SER A O 1
ATOM 586 N N . GLN A 1 76 ? -2.506 -2.225 -6.234 1 98.94 76 GLN A N 1
ATOM 587 C CA . GLN A 1 76 ? -2.25 -0.788 -6.238 1 98.94 76 GLN A CA 1
ATOM 588 C C . GLN A 1 76 ? -2.963 -0.101 -5.074 1 98.94 76 GLN A C 1
ATOM 590 O O . GLN A 1 76 ? -4.18 -0.229 -4.922 1 98.94 76 GLN A O 1
ATOM 595 N N . VAL A 1 77 ? -2.17 0.584 -4.316 1 98.94 77 VAL A N 1
ATOM 596 C CA . VAL A 1 77 ? -2.693 1.16 -3.08 1 98.94 77 VAL A CA 1
ATOM 597 C C . VAL A 1 77 ? -2.309 2.635 -2.994 1 98.94 77 VAL A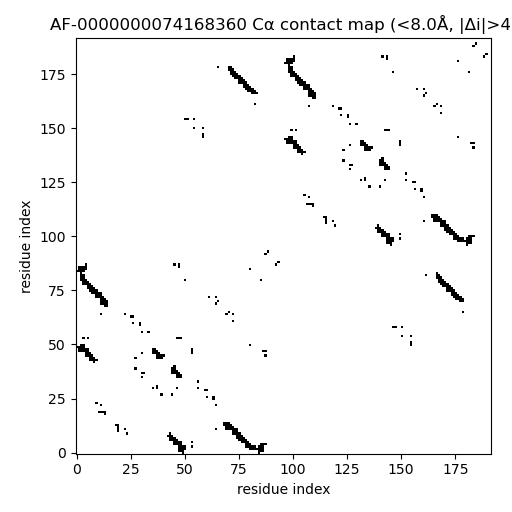 C 1
ATOM 599 O O . VAL A 1 77 ? -1.184 3.01 -3.334 1 98.94 77 VAL A O 1
ATOM 602 N N . LYS A 1 78 ? -3.229 3.43 -2.592 1 98.94 78 LYS A N 1
ATOM 603 C CA . LYS A 1 78 ? -2.986 4.824 -2.242 1 98.94 78 LYS A CA 1
ATOM 604 C C . LYS A 1 78 ? -3.459 5.125 -0.822 1 98.94 78 LYS A C 1
ATOM 606 O O . LYS A 1 78 ? -4.551 4.715 -0.426 1 98.94 78 LYS A O 1
ATOM 611 N N . PHE A 1 79 ? -2.576 5.805 -0.091 1 98.94 79 PHE A N 1
ATOM 612 C CA . PHE A 1 79 ? -2.939 6.277 1.239 1 98.94 79 PHE A CA 1
ATOM 613 C C . PHE A 1 79 ? -3.07 7.797 1.256 1 98.94 79 PHE A C 1
ATOM 615 O O . PHE A 1 79 ? -2.258 8.5 0.654 1 98.94 79 PHE A O 1
ATOM 622 N N . TYR A 1 80 ? -4.023 8.25 1.891 1 98.94 80 TYR A N 1
ATOM 623 C CA . TYR A 1 80 ? -4.098 9.633 2.361 1 98.94 80 TYR A CA 1
ATOM 624 C C . TYR A 1 80 ? -4.195 9.68 3.883 1 98.94 80 TYR A C 1
ATOM 626 O O . TYR A 1 80 ? -5.242 9.367 4.453 1 98.94 80 TYR A O 1
ATOM 634 N N . HIS A 1 81 ? -3.102 10.031 4.449 1 98.94 81 HIS A N 1
ATOM 635 C CA . HIS A 1 81 ? -3.008 10.062 5.902 1 98.94 81 HIS A CA 1
ATOM 636 C C . HIS A 1 81 ? -3.043 11.492 6.426 1 98.94 81 HIS A C 1
ATOM 638 O O . HIS A 1 81 ? -2.25 12.336 5.996 1 98.94 81 HIS A O 1
ATOM 644 N N . VAL A 1 82 ? -3.934 11.758 7.293 1 98.81 82 VAL A N 1
ATOM 645 C CA . VAL A 1 82 ? -4.098 13.039 7.973 1 98.81 82 VAL A CA 1
ATOM 646 C C . VAL A 1 82 ? -4.125 12.828 9.484 1 98.81 82 VAL A C 1
ATOM 648 O O . VAL A 1 82 ? -5.141 12.406 10.039 1 98.81 82 VAL A O 1
ATOM 651 N N . PRO A 1 83 ? -2.969 13.172 10.133 1 98.12 83 PRO A N 1
ATOM 652 C CA . PRO A 1 83 ? -2.865 12.883 11.562 1 98.12 83 PRO A CA 1
ATOM 653 C C . PRO A 1 83 ? -4.047 13.43 12.359 1 98.12 83 PRO A C 1
ATOM 655 O O . PRO A 1 83 ? -4.48 12.805 13.336 1 98.12 83 PRO A O 1
ATOM 658 N N . GLU A 1 84 ? -4.676 14.438 12 1 97.88 84 GLU A N 1
ATOM 659 C CA . GLU A 1 84 ? -5.766 15.055 12.75 1 97.88 84 GLU A CA 1
ATOM 660 C C . GLU A 1 84 ? -7.098 14.375 12.453 1 97.88 84 GLU A C 1
ATOM 662 O O . GLU A 1 84 ? -8.102 14.641 13.117 1 97.88 84 GLU A O 1
ATOM 667 N N . GLY A 1 85 ? -7.148 13.594 11.453 1 98.38 85 GLY A N 1
ATOM 668 C CA . GLY A 1 85 ? -8.359 12.867 11.117 1 98.38 85 GLY A CA 1
ATOM 669 C C . GLY A 1 85 ? -8.875 13.18 9.727 1 98.38 85 GLY A C 1
ATOM 670 O O . GLY A 1 85 ? -8.727 14.305 9.242 1 98.38 85 GLY A O 1
ATOM 671 N N . ILE A 1 86 ? -9.461 12.25 9.117 1 98.5 86 ILE A N 1
ATOM 672 C CA . ILE A 1 86 ? -10.031 12.391 7.781 1 98.5 86 ILE A CA 1
ATOM 673 C C . ILE A 1 86 ? -11.117 11.344 7.57 1 98.5 86 ILE A C 1
ATOM 675 O O . ILE A 1 86 ? -11.023 10.227 8.078 1 98.5 86 ILE A O 1
ATOM 679 N N . GLU A 1 87 ? -12.141 11.68 6.84 1 98.25 87 GLU A N 1
ATOM 680 C CA . GLU A 1 87 ? -13.227 10.781 6.465 1 98.25 87 GLU A CA 1
ATOM 681 C C . GLU A 1 87 ? -13.422 10.758 4.953 1 98.25 87 GLU A C 1
ATOM 683 O O . GLU A 1 87 ? -13.039 11.703 4.258 1 98.25 87 GLU A O 1
ATOM 688 N N . ILE A 1 88 ? -13.961 9.672 4.465 1 98.44 88 ILE A N 1
ATOM 689 C CA . ILE A 1 88 ? -14.281 9.57 3.047 1 98.44 88 ILE A CA 1
ATOM 690 C C . ILE A 1 88 ? -15.164 10.75 2.633 1 98.44 88 ILE A C 1
ATOM 692 O O . ILE A 1 88 ? -14.938 11.367 1.594 1 98.44 88 ILE A O 1
ATOM 696 N N . GLU A 1 89 ? -16.094 11.117 3.496 1 97.56 89 GLU A N 1
ATOM 697 C CA . GLU A 1 89 ? -17.078 12.172 3.203 1 97.56 89 GLU A CA 1
ATOM 698 C C . GLU A 1 89 ? -16.406 13.539 3.125 1 97.56 89 GLU A C 1
ATOM 700 O O . GLU A 1 89 ? -16.953 14.477 2.545 1 97.56 89 GLU A O 1
ATOM 705 N N . THR A 1 90 ? -15.273 13.695 3.816 1 97.19 90 THR A N 1
ATOM 706 C CA . THR A 1 90 ? -14.523 14.938 3.676 1 97.19 90 THR A CA 1
ATOM 707 C C . THR A 1 90 ? -14.203 15.211 2.211 1 97.19 90 THR A C 1
ATOM 709 O O . THR A 1 90 ? -14.211 16.375 1.776 1 97.19 90 THR A O 1
ATOM 712 N N . LEU A 1 91 ? -13.93 14.172 1.419 1 96.69 91 LEU A N 1
ATOM 713 C CA . LEU A 1 91 ? -13.508 14.312 0.029 1 96.69 91 LEU A CA 1
ATOM 714 C C . LEU A 1 91 ? -14.703 14.203 -0.913 1 96.69 91 LEU A C 1
ATOM 716 O O . LEU A 1 91 ? -14.742 14.859 -1.955 1 96.69 91 LEU A O 1
ATOM 720 N N . THR A 1 92 ? -15.711 13.391 -0.502 1 97.44 92 THR A N 1
ATOM 721 C CA . THR A 1 92 ? -16.719 13.031 -1.496 1 97.44 92 THR A CA 1
ATOM 722 C C . THR A 1 92 ? -18.078 13.602 -1.122 1 97.44 92 THR A C 1
ATOM 724 O O . THR A 1 92 ? -19 13.586 -1.933 1 97.44 92 THR A O 1
ATOM 727 N N . GLY A 1 93 ? -18.25 14.133 0.112 1 96.75 93 GLY A N 1
ATOM 728 C CA . GLY A 1 93 ? -19.562 14.539 0.617 1 96.75 93 GLY A CA 1
ATOM 729 C C . GLY A 1 93 ? -20.297 15.484 -0.316 1 96.75 93 GLY A C 1
ATOM 730 O O . GLY A 1 93 ? -21.516 15.391 -0.474 1 96.75 93 GLY A O 1
ATOM 731 N N . LYS A 1 94 ? -19.625 16.312 -0.99 1 96.94 94 LYS A N 1
ATOM 732 C CA . LYS A 1 94 ? -20.234 17.312 -1.852 1 96.94 94 LYS A CA 1
ATOM 733 C C . LYS A 1 94 ? -20.75 16.688 -3.148 1 96.94 94 LYS A C 1
ATOM 735 O O . LYS A 1 94 ? -21.5 17.312 -3.898 1 96.94 94 LYS A O 1
ATOM 740 N N . TYR A 1 95 ? -20.375 15.523 -3.451 1 96.81 95 TYR A N 1
ATOM 741 C CA . TYR A 1 95 ? -20.75 14.852 -4.688 1 96.81 95 TYR A CA 1
ATOM 742 C C . TYR A 1 95 ? -21.766 13.75 -4.422 1 96.81 95 TYR A C 1
ATOM 744 O O . TYR A 1 95 ? -22.266 13.109 -5.355 1 96.81 95 TYR A O 1
ATOM 752 N N . ASP A 1 96 ? -21.969 13.375 -3.102 1 90.31 96 ASP A N 1
ATOM 753 C CA . ASP A 1 96 ? -22.875 12.289 -2.725 1 90.31 96 ASP A CA 1
ATOM 754 C C . ASP A 1 96 ? -24.297 12.797 -2.57 1 90.31 96 ASP A C 1
ATOM 756 O O . ASP A 1 96 ? -24.531 13.961 -2.225 1 90.31 96 ASP A O 1
ATOM 760 N N . MET B 1 1 ? 12.312 -16.688 1.683 1 77.75 1 MET B N 1
ATOM 761 C CA . MET B 1 1 ? 12.297 -16.344 0.264 1 77.75 1 MET B CA 1
ATOM 762 C C . MET B 1 1 ? 11.633 -14.992 0.041 1 77.75 1 MET B C 1
ATOM 764 O O . MET B 1 1 ? 10.695 -14.633 0.759 1 77.75 1 MET B O 1
ATOM 768 N N . GLN B 1 2 ? 12.242 -13.984 -0.772 1 93 2 GLN B N 1
ATOM 769 C CA . GLN B 1 2 ? 11.672 -12.688 -1.122 1 93 2 GLN B CA 1
ATOM 770 C C . GLN B 1 2 ? 10.555 -12.836 -2.15 1 93 2 GLN B C 1
AT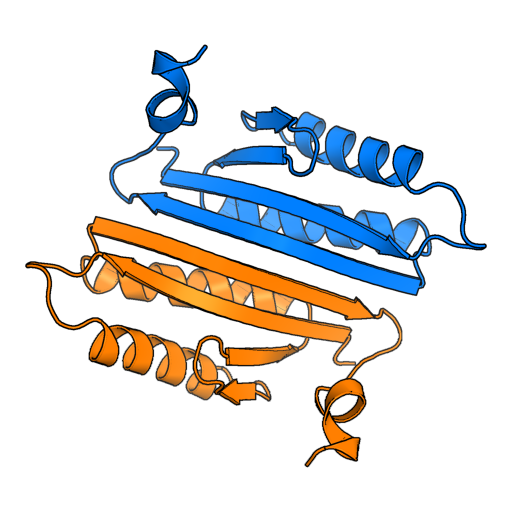OM 772 O O . GLN B 1 2 ? 10.805 -13.242 -3.287 1 93 2 GLN B O 1
ATOM 777 N N . ASP B 1 3 ? 9.359 -12.469 -1.762 1 98.5 3 ASP B N 1
ATOM 778 C CA . ASP B 1 3 ? 8.219 -12.828 -2.596 1 98.5 3 ASP B CA 1
ATOM 779 C C . ASP B 1 3 ? 7.477 -11.586 -3.084 1 98.5 3 ASP B C 1
ATOM 781 O O . ASP B 1 3 ? 6.418 -11.695 -3.707 1 98.5 3 ASP B O 1
ATOM 785 N N . THR B 1 4 ? 7.98 -10.422 -2.73 1 98.88 4 THR B N 1
ATOM 786 C CA . THR B 1 4 ? 7.234 -9.211 -3.041 1 98.88 4 THR B CA 1
ATOM 787 C C . THR B 1 4 ? 8.18 -8.102 -3.496 1 98.88 4 THR B C 1
ATOM 789 O O . THR B 1 4 ? 9.242 -7.906 -2.914 1 98.88 4 THR B O 1
ATOM 792 N N . LEU B 1 5 ? 7.82 -7.465 -4.59 1 98.94 5 LEU B N 1
ATOM 793 C CA . LEU B 1 5 ? 8.344 -6.152 -4.953 1 98.94 5 LEU B CA 1
ATOM 794 C C . LEU B 1 5 ? 7.336 -5.055 -4.613 1 98.94 5 LEU B C 1
ATOM 796 O O . LEU B 1 5 ? 6.145 -5.188 -4.902 1 98.94 5 LEU B O 1
ATOM 800 N N . MET B 1 6 ? 7.785 -4.023 -3.984 1 98.94 6 MET B N 1
ATOM 801 C CA . MET B 1 6 ? 6.945 -2.885 -3.621 1 98.94 6 MET B CA 1
ATOM 802 C C . MET B 1 6 ? 7.535 -1.583 -4.156 1 98.94 6 MET B C 1
ATOM 804 O O . MET B 1 6 ? 8.688 -1.25 -3.865 1 98.94 6 MET B O 1
ATOM 808 N N . SER B 1 7 ? 6.777 -0.906 -4.965 1 98.94 7 SER B N 1
ATOM 809 C CA . SER B 1 7 ? 7.137 0.481 -5.242 1 98.94 7 SER B CA 1
ATOM 810 C C . SER B 1 7 ? 6.41 1.44 -4.309 1 98.94 7 SER B C 1
ATOM 812 O O . SER B 1 7 ? 5.238 1.23 -3.984 1 98.94 7 SER B O 1
ATOM 814 N N . ILE B 1 8 ? 7.109 2.49 -3.908 1 98.94 8 ILE B N 1
ATOM 815 C CA . ILE B 1 8 ? 6.465 3.465 -3.033 1 98.94 8 ILE B CA 1
ATOM 816 C C . ILE B 1 8 ? 6.895 4.875 -3.432 1 98.94 8 ILE B C 1
ATOM 818 O O . ILE B 1 8 ? 8.078 5.137 -3.65 1 98.94 8 ILE B O 1
ATOM 822 N N . GLN B 1 9 ? 5.957 5.699 -3.639 1 98.94 9 GLN B N 1
ATOM 823 C CA . GLN B 1 9 ? 6.09 7.145 -3.771 1 98.94 9 GLN B CA 1
ATOM 824 C C . GLN B 1 9 ? 5.434 7.867 -2.598 1 98.94 9 GLN B C 1
ATOM 826 O O . GLN B 1 9 ? 4.242 7.695 -2.344 1 98.94 9 GLN B O 1
ATOM 831 N N . ILE B 1 10 ? 6.211 8.664 -1.834 1 98.88 10 ILE B N 1
ATOM 832 C CA . ILE B 1 10 ? 5.664 9.445 -0.733 1 98.88 10 ILE B CA 1
ATOM 833 C C . ILE B 1 10 ? 5.582 10.914 -1.14 1 98.88 10 ILE B C 1
ATOM 835 O O . ILE B 1 10 ? 6.543 11.477 -1.674 1 98.88 10 ILE B O 1
ATOM 839 N N . ILE B 1 11 ? 4.461 11.477 -0.957 1 98.56 11 ILE B N 1
ATOM 840 C CA . ILE B 1 11 ? 4.172 12.875 -1.255 1 98.56 11 ILE B CA 1
ATOM 841 C C . ILE B 1 11 ? 3.656 13.578 -0 1 98.56 11 ILE B C 1
ATOM 843 O O . ILE B 1 11 ? 2.445 13.727 0.177 1 98.56 11 ILE B O 1
ATOM 847 N N . PRO B 1 12 ? 4.535 14.078 0.788 1 98.62 12 PRO B N 1
ATOM 848 C CA . PRO B 1 12 ? 4.105 14.742 2.02 1 98.62 12 PRO B CA 1
ATOM 849 C C . PRO B 1 12 ? 3.83 16.234 1.817 1 98.62 12 PRO B C 1
ATOM 851 O O . PRO B 1 12 ? 4.547 16.906 1.066 1 98.62 12 PRO B O 1
ATOM 854 N N . LYS B 1 13 ? 2.73 16.641 2.387 1 98.56 13 LYS B N 1
ATOM 855 C CA . LYS B 1 13 ? 2.643 18.078 2.625 1 98.56 13 LYS B CA 1
ATOM 856 C C . LYS B 1 13 ? 3.584 18.516 3.746 1 98.56 13 LYS B C 1
ATOM 858 O O . LYS B 1 13 ? 3.438 18.078 4.891 1 98.56 13 LYS B O 1
ATOM 863 N N . THR B 1 14 ? 4.496 19.344 3.35 1 98.38 14 THR B N 1
ATOM 864 C CA . THR B 1 14 ? 5.527 19.672 4.324 1 98.38 14 THR B CA 1
ATOM 865 C C . THR B 1 14 ? 5.137 20.906 5.129 1 98.38 14 THR B C 1
ATOM 867 O O . THR B 1 14 ? 4.395 21.766 4.641 1 98.38 14 THR B O 1
ATOM 870 N N . PRO B 1 15 ? 5.672 20.953 6.367 1 97.56 15 PRO B N 1
ATOM 871 C CA . PRO B 1 15 ? 5.418 22.156 7.141 1 97.56 15 PRO B CA 1
ATOM 872 C C . PRO B 1 15 ? 5.906 23.422 6.438 1 97.56 15 PRO B C 1
ATOM 874 O O . PRO B 1 15 ? 6.988 23.422 5.848 1 97.56 15 PRO B O 1
ATOM 877 N N . ASN B 1 16 ? 5.125 24.406 6.379 1 96.5 16 ASN B N 1
ATOM 878 C CA . ASN B 1 16 ? 5.453 25.719 5.82 1 96.5 16 ASN B CA 1
ATOM 879 C C . ASN B 1 16 ? 5.773 25.625 4.332 1 96.5 16 ASN B C 1
ATOM 881 O O . ASN B 1 16 ? 6.535 26.438 3.803 1 96.5 16 ASN B O 1
ATOM 885 N N . ASN B 1 17 ? 5.371 24.531 3.711 1 95.81 17 ASN B N 1
ATOM 886 C CA . ASN B 1 17 ? 5.566 24.328 2.281 1 95.81 17 ASN B CA 1
ATOM 887 C C . ASN B 1 17 ? 7.047 24.219 1.926 1 95.81 17 ASN B C 1
ATOM 889 O O . ASN B 1 17 ? 7.473 24.703 0.875 1 95.81 17 ASN B O 1
ATOM 893 N N . ASN B 1 18 ? 7.719 23.672 2.852 1 96.19 18 ASN B N 1
ATOM 894 C CA . ASN B 1 18 ? 9.133 23.422 2.602 1 96.19 18 ASN B CA 1
ATOM 895 C C . ASN B 1 18 ? 9.336 22.453 1.439 1 96.19 18 ASN B C 1
ATOM 897 O O . ASN B 1 18 ? 8.414 21.734 1.056 1 96.19 18 ASN B O 1
ATOM 901 N N . ASP B 1 19 ? 10.539 22.562 0.934 1 97.62 19 ASP B N 1
ATOM 902 C CA . ASP B 1 19 ? 10.898 21.625 -0.138 1 97.62 19 ASP B CA 1
ATOM 903 C C . ASP B 1 19 ? 10.719 20.188 0.302 1 97.62 19 ASP B C 1
ATOM 905 O O . ASP B 1 19 ? 11.039 19.828 1.438 1 97.62 19 ASP B O 1
ATOM 909 N N . VAL B 1 20 ? 10.219 19.344 -0.612 1 97.88 20 VAL B N 1
ATOM 910 C CA . VAL B 1 20 ? 9.875 17.969 -0.309 1 97.88 20 VAL B CA 1
ATOM 911 C C . VAL B 1 20 ? 11.141 17.109 -0.306 1 97.88 20 VAL B C 1
ATOM 913 O O . VAL B 1 20 ? 11.18 16.047 0.332 1 97.88 20 VAL B O 1
ATOM 916 N N . ILE B 1 21 ? 12.18 17.547 -0.905 1 97.81 21 ILE B N 1
ATOM 917 C CA . ILE B 1 21 ? 13.352 16.734 -1.2 1 97.81 21 ILE B CA 1
ATOM 918 C C . ILE B 1 21 ? 13.961 16.219 0.1 1 97.81 21 ILE B C 1
ATOM 920 O O . ILE B 1 21 ? 14.219 15.016 0.236 1 97.81 21 ILE B O 1
ATOM 924 N N . PRO B 1 22 ? 14.156 17.016 1.151 1 98.31 22 PRO B N 1
ATOM 925 C CA . PRO B 1 22 ? 14.711 16.5 2.4 1 98.31 22 PRO B CA 1
ATOM 926 C C . PRO B 1 22 ? 13.836 15.414 3.027 1 98.31 22 PRO B C 1
ATOM 928 O O . PRO B 1 22 ? 14.352 14.516 3.697 1 98.31 22 PRO B O 1
ATOM 931 N N . TYR B 1 23 ? 12.547 15.484 2.916 1 98.62 23 TYR B N 1
ATOM 932 C CA . TYR B 1 23 ? 11.633 14.477 3.447 1 98.62 23 TYR B CA 1
ATOM 933 C C . TYR B 1 23 ? 11.758 13.164 2.682 1 98.62 23 TYR B C 1
ATOM 935 O O . TYR B 1 23 ? 11.742 12.086 3.279 1 98.62 23 TYR B O 1
ATOM 943 N N . VAL B 1 24 ? 11.898 13.297 1.346 1 98.62 24 VAL B N 1
ATOM 944 C CA . VAL B 1 24 ? 12.133 12.117 0.516 1 98.62 24 VAL B CA 1
ATOM 945 C C . VAL B 1 24 ? 13.469 11.477 0.9 1 98.62 24 VAL B C 1
ATOM 947 O O . VAL B 1 24 ? 13.57 10.25 0.983 1 98.62 24 VAL B O 1
ATOM 950 N N . ASP B 1 25 ? 14.445 12.344 1.229 1 98.69 25 ASP B N 1
ATOM 951 C CA . ASP B 1 25 ? 15.742 11.828 1.66 1 98.69 25 ASP B CA 1
ATOM 952 C C . ASP B 1 25 ? 15.617 11.047 2.971 1 98.69 25 ASP B C 1
ATOM 954 O O . ASP B 1 25 ? 16.266 10.016 3.15 1 98.69 25 ASP B O 1
ATOM 958 N N . GLU B 1 26 ? 14.805 11.594 3.891 1 98.75 26 GLU B N 1
ATOM 959 C CA . GLU B 1 26 ? 14.539 10.883 5.137 1 98.75 26 GLU B CA 1
ATOM 960 C C . GLU B 1 26 ? 13.914 9.523 4.875 1 98.75 26 GLU B C 1
ATOM 962 O O . GLU B 1 26 ? 14.281 8.531 5.508 1 98.75 26 GLU B O 1
ATOM 967 N N . ALA B 1 27 ? 12.953 9.469 3.955 1 98.81 27 ALA B N 1
ATOM 968 C CA . ALA B 1 27 ? 12.297 8.211 3.592 1 98.81 27 ALA B CA 1
ATOM 969 C C . ALA B 1 27 ? 13.305 7.215 3.023 1 98.81 27 ALA B C 1
ATOM 971 O O . ALA B 1 27 ? 13.312 6.043 3.41 1 98.81 27 ALA B O 1
ATOM 972 N N . ILE B 1 28 ? 14.172 7.668 2.123 1 98.88 28 ILE B N 1
ATOM 973 C CA . ILE B 1 28 ? 15.164 6.797 1.501 1 98.88 28 ILE B CA 1
ATOM 974 C C . ILE B 1 28 ? 16.125 6.281 2.561 1 98.88 28 ILE B C 1
ATOM 976 O O . ILE B 1 28 ? 16.562 5.129 2.508 1 98.88 28 ILE B O 1
ATOM 980 N N . LYS B 1 29 ? 16.453 7.137 3.502 1 98.88 29 LYS B N 1
ATOM 981 C CA . LYS B 1 29 ? 17.312 6.707 4.602 1 98.88 29 LYS B CA 1
ATOM 982 C C . LYS B 1 29 ? 16.672 5.559 5.379 1 98.88 29 LYS B C 1
ATOM 984 O O . LYS B 1 29 ? 17.344 4.586 5.727 1 98.88 29 LYS B O 1
ATOM 989 N N . ILE B 1 30 ? 15.422 5.652 5.676 1 98.94 30 ILE B N 1
ATOM 990 C CA . ILE B 1 30 ? 14.695 4.609 6.398 1 98.94 30 ILE B CA 1
ATOM 991 C C . ILE B 1 30 ? 14.695 3.32 5.582 1 98.94 30 ILE B C 1
ATOM 993 O O . ILE B 1 30 ? 14.891 2.23 6.133 1 98.94 30 ILE B O 1
ATOM 997 N N . ILE B 1 31 ? 14.469 3.424 4.285 1 98.94 31 ILE B N 1
ATOM 998 C CA . ILE B 1 31 ? 14.5 2.26 3.408 1 98.94 31 ILE B CA 1
ATOM 999 C C . ILE B 1 31 ? 15.891 1.629 3.445 1 98.94 31 ILE B C 1
ATOM 1001 O O . ILE B 1 31 ? 16.031 0.411 3.588 1 98.94 31 ILE B O 1
ATOM 1005 N N . ASP B 1 32 ? 16.875 2.494 3.387 1 98.88 32 ASP B N 1
ATOM 1006 C CA . ASP B 1 32 ? 18.266 2.018 3.438 1 98.88 32 ASP B CA 1
ATOM 1007 C C . ASP B 1 32 ? 18.547 1.304 4.758 1 98.88 32 ASP B C 1
ATOM 1009 O O . ASP B 1 32 ? 19.141 0.222 4.77 1 98.88 32 ASP B O 1
ATOM 1013 N N . ASP B 1 33 ? 18.078 1.875 5.859 1 98.81 33 ASP B N 1
ATOM 1014 C CA . ASP B 1 33 ? 18.312 1.333 7.195 1 98.81 33 ASP B CA 1
ATOM 1015 C C . ASP B 1 33 ? 17.594 -0.003 7.375 1 98.81 33 ASP B C 1
ATOM 1017 O O . ASP B 1 33 ? 17.922 -0.774 8.281 1 98.81 33 ASP B O 1
ATOM 1021 N N . SER B 1 34 ? 16.578 -0.255 6.574 1 98.56 34 SER B N 1
ATOM 1022 C CA . SER B 1 34 ? 15.82 -1.493 6.688 1 98.56 34 SER B CA 1
ATOM 1023 C C . SER B 1 34 ? 16.672 -2.705 6.324 1 98.56 34 SER B C 1
ATOM 1025 O O . SER B 1 34 ? 16.375 -3.828 6.73 1 98.56 34 SER B O 1
ATOM 1027 N N . GLY B 1 35 ? 17.625 -2.484 5.414 1 98.56 35 GLY B N 1
ATOM 1028 C CA . GLY B 1 35 ? 18.5 -3.562 4.965 1 98.56 35 GLY B CA 1
ATOM 1029 C C . GLY B 1 35 ? 17.922 -4.336 3.791 1 98.56 35 GLY B C 1
ATOM 1030 O O . GLY B 1 35 ? 18.578 -5.238 3.258 1 98.56 35 GLY B O 1
ATOM 1031 N N . LEU B 1 36 ? 16.766 -4.02 3.393 1 98.69 36 LEU B N 1
ATOM 1032 C CA . LEU B 1 36 ? 16.172 -4.676 2.232 1 98.69 36 LEU B CA 1
ATOM 1033 C C . LEU B 1 36 ? 16.828 -4.184 0.94 1 98.69 36 LEU B C 1
ATOM 1035 O O . LEU B 1 36 ? 17.266 -3.037 0.864 1 98.69 36 LEU B O 1
ATOM 1039 N N . HIS B 1 37 ? 16.844 -5.027 -0.024 1 98.56 37 HIS B N 1
ATOM 1040 C CA . HIS B 1 37 ? 17.281 -4.598 -1.347 1 98.56 37 HIS B CA 1
ATOM 1041 C C . HIS B 1 37 ? 16.312 -3.586 -1.945 1 98.56 37 HIS B C 1
ATOM 1043 O O . HIS B 1 37 ? 15.094 -3.744 -1.827 1 98.56 37 HIS B O 1
ATOM 1049 N N . PHE B 1 38 ? 16.828 -2.541 -2.531 1 98.88 38 PHE B N 1
ATOM 1050 C CA . PHE B 1 38 ? 15.953 -1.529 -3.109 1 98.88 38 PHE B CA 1
ATOM 1051 C C . PHE B 1 38 ? 16.641 -0.817 -4.27 1 98.88 38 PHE B C 1
ATOM 1053 O O . PHE B 1 38 ? 17.844 -0.976 -4.477 1 98.88 38 PHE B O 1
ATOM 1060 N N . ARG B 1 39 ? 15.883 -0.108 -5.023 1 98.75 39 ARG B N 1
ATOM 1061 C CA . ARG B 1 39 ? 16.328 0.723 -6.137 1 98.75 39 ARG B CA 1
ATOM 1062 C C . ARG B 1 39 ? 15.562 2.043 -6.176 1 98.75 39 ARG B C 1
ATOM 1064 O O . ARG B 1 39 ? 14.336 2.051 -6.281 1 98.75 39 ARG B O 1
ATOM 1071 N N . VAL B 1 40 ? 16.25 3.154 -6.043 1 98.75 40 VAL B N 1
ATOM 1072 C CA . VAL B 1 40 ? 15.656 4.484 -6.121 1 98.75 40 VAL B CA 1
ATOM 1073 C C . VAL B 1 40 ? 15.391 4.848 -7.578 1 98.75 40 VAL B C 1
ATOM 1075 O O . VAL B 1 40 ? 16.297 4.781 -8.414 1 98.75 40 VAL B O 1
ATOM 1078 N N . GLY B 1 41 ? 14.156 5.113 -7.891 1 98.31 41 GLY B N 1
ATOM 1079 C CA . GLY B 1 41 ? 13.781 5.707 -9.164 1 98.31 41 GLY B CA 1
ATOM 1080 C C . GLY B 1 41 ? 13.367 7.16 -9.047 1 98.31 41 GLY B C 1
ATOM 1081 O O . GLY B 1 41 ? 13.258 7.691 -7.938 1 98.31 41 GLY B O 1
ATOM 1082 N N . PRO B 1 42 ? 13.188 7.852 -10.172 1 97.44 42 PRO B N 1
ATOM 1083 C CA . PRO B 1 42 ? 12.914 9.289 -10.125 1 97.44 42 PRO B CA 1
ATOM 1084 C C . PRO B 1 42 ? 11.617 9.617 -9.398 1 97.44 42 PRO B C 1
ATOM 1086 O O . PRO B 1 42 ? 11.508 10.672 -8.758 1 97.44 42 PRO B O 1
ATOM 1089 N N . LEU B 1 43 ? 10.625 8.727 -9.406 1 97.88 43 LEU B N 1
ATOM 1090 C CA . LEU B 1 43 ? 9.32 9.086 -8.859 1 97.88 43 LEU B CA 1
ATOM 1091 C C . LEU B 1 43 ? 8.875 8.062 -7.82 1 97.88 43 LEU B C 1
ATOM 1093 O O . LEU B 1 43 ? 7.836 8.242 -7.176 1 97.88 43 LEU B O 1
ATOM 1097 N N . GLU B 1 44 ? 9.578 7.012 -7.707 1 98.81 44 GLU B N 1
ATOM 1098 C CA . GLU B 1 44 ? 9.305 5.992 -6.695 1 98.81 44 GLU B CA 1
ATOM 1099 C C . GLU B 1 44 ? 10.562 5.184 -6.375 1 98.81 44 GLU B C 1
ATOM 1101 O O . GLU B 1 44 ? 11.531 5.203 -7.137 1 98.81 44 GLU B O 1
ATOM 1106 N N . THR B 1 45 ? 10.586 4.57 -5.266 1 98.88 45 THR B N 1
ATOM 1107 C CA . THR B 1 45 ? 11.617 3.611 -4.883 1 98.88 45 THR B CA 1
ATOM 1108 C C . THR B 1 45 ? 11.039 2.199 -4.82 1 98.88 45 THR B C 1
ATOM 1110 O O . THR B 1 45 ? 9.953 1.987 -4.281 1 98.88 45 THR B O 1
ATOM 1113 N N . THR B 1 46 ? 11.688 1.236 -5.473 1 98.94 46 THR B N 1
ATOM 1114 C CA . THR B 1 46 ? 11.273 -0.163 -5.422 1 98.94 46 THR B CA 1
ATOM 1115 C C . THR B 1 46 ? 12.047 -0.914 -4.34 1 98.94 46 THR B C 1
ATOM 1117 O O . THR B 1 46 ? 13.266 -0.799 -4.246 1 98.94 46 THR B O 1
ATOM 1120 N N . VAL B 1 47 ? 11.328 -1.607 -3.529 1 98.94 47 VAL B N 1
ATOM 1121 C CA . VAL B 1 47 ? 11.883 -2.408 -2.443 1 98.94 47 VAL B CA 1
ATOM 1122 C C . VAL B 1 47 ? 11.539 -3.881 -2.658 1 98.94 47 VAL B C 1
ATOM 1124 O O . VAL B 1 47 ? 10.422 -4.211 -3.057 1 98.94 47 VAL B O 1
ATOM 1127 N N . GLN B 1 48 ? 12.477 -4.715 -2.459 1 98.94 48 GLN B N 1
ATOM 1128 C CA . GLN B 1 48 ? 12.328 -6.164 -2.531 1 98.94 48 GLN B CA 1
ATOM 1129 C C . GLN B 1 48 ? 12.344 -6.789 -1.138 1 98.94 48 GLN B C 1
ATOM 1131 O O . GLN B 1 48 ? 13.242 -6.523 -0.343 1 98.94 48 GLN B O 1
ATOM 1136 N N . GLY B 1 49 ? 11.289 -7.555 -0.763 1 98.75 49 GLY B N 1
ATOM 1137 C CA . GLY B 1 49 ? 11.195 -8.203 0.537 1 98.75 49 GLY B CA 1
ATOM 1138 C C . GLY B 1 49 ? 9.992 -9.117 0.66 1 98.75 49 GLY B C 1
ATOM 1139 O O . GLY B 1 49 ? 9.375 -9.484 -0.344 1 98.75 49 GLY B O 1
ATOM 1140 N N . GLU B 1 50 ? 9.758 -9.586 1.877 1 98.5 50 GLU B N 1
ATOM 1141 C CA . GLU B 1 50 ? 8.484 -10.234 2.172 1 98.5 50 GLU B CA 1
ATOM 1142 C C . GLU B 1 50 ? 7.359 -9.211 2.289 1 98.5 50 GLU B C 1
ATOM 1144 O O . GLU B 1 50 ? 7.602 -8.055 2.617 1 98.5 50 GLU B O 1
ATOM 1149 N N . MET B 1 51 ? 6.188 -9.648 2.029 1 98.38 51 MET B N 1
ATOM 1150 C CA . MET B 1 51 ? 5.031 -8.766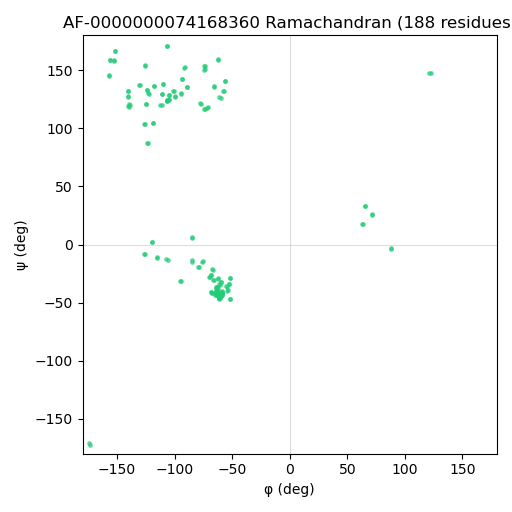 2.133 1 98.38 51 MET B CA 1
ATOM 1151 C C . MET B 1 51 ? 4.996 -8.078 3.494 1 98.38 51 MET B C 1
ATOM 1153 O O . MET B 1 51 ? 4.848 -6.855 3.57 1 98.38 51 MET B O 1
ATOM 1157 N N . SER B 1 52 ? 5.191 -8.836 4.516 1 98.12 52 SER B N 1
ATOM 1158 C CA . SER B 1 52 ? 5.125 -8.297 5.871 1 98.12 52 SER B CA 1
ATOM 1159 C C . SER B 1 52 ? 6.207 -7.242 6.098 1 98.12 52 SER B C 1
ATOM 1161 O O . SER B 1 52 ? 5.961 -6.223 6.742 1 98.12 52 SER B O 1
ATOM 1163 N N . GLU B 1 53 ? 7.395 -7.484 5.609 1 98.69 53 GLU B N 1
ATOM 1164 C CA . GLU B 1 53 ? 8.484 -6.52 5.742 1 98.69 53 GLU B CA 1
ATOM 1165 C C . GLU B 1 53 ? 8.148 -5.211 5.039 1 98.69 53 GLU B C 1
ATOM 1167 O O . GLU B 1 53 ? 8.453 -4.129 5.547 1 98.69 53 GLU B O 1
ATOM 1172 N N . CYS B 1 54 ? 7.559 -5.32 3.85 1 98.88 54 CYS B N 1
ATOM 1173 C CA . CYS B 1 54 ? 7.164 -4.145 3.086 1 98.88 54 CYS B CA 1
ATOM 1174 C C . CYS B 1 54 ? 6.105 -3.34 3.834 1 98.88 54 CYS B C 1
ATOM 1176 O O . CYS B 1 54 ? 6.18 -2.111 3.896 1 98.88 54 CYS B O 1
ATOM 1178 N N . LEU B 1 55 ? 5.148 -4.012 4.449 1 98.88 55 LEU B N 1
ATOM 1179 C CA . LEU B 1 55 ? 4.078 -3.334 5.176 1 98.88 55 LEU B CA 1
ATOM 1180 C C . LEU B 1 55 ? 4.625 -2.633 6.414 1 98.88 55 LEU B C 1
ATOM 1182 O O . LEU B 1 55 ? 4.23 -1.503 6.715 1 98.88 55 LEU B O 1
ATOM 1186 N N . ILE B 1 56 ? 5.531 -3.297 7.133 1 98.75 56 ILE B N 1
ATOM 1187 C CA . ILE B 1 56 ? 6.184 -2.689 8.289 1 98.75 56 ILE B CA 1
ATOM 1188 C C . ILE B 1 56 ? 6.93 -1.428 7.855 1 98.75 56 ILE B C 1
ATOM 1190 O O . ILE B 1 56 ? 6.887 -0.408 8.547 1 98.75 56 ILE B O 1
ATOM 1194 N N . LEU B 1 57 ? 7.57 -1.523 6.723 1 98.94 57 LEU B N 1
ATOM 1195 C CA . LEU B 1 57 ? 8.336 -0.39 6.211 1 98.94 57 LEU B CA 1
ATOM 1196 C C . LEU B 1 57 ? 7.414 0.786 5.898 1 98.94 57 LEU B C 1
ATOM 1198 O O . LEU B 1 57 ? 7.75 1.936 6.191 1 98.94 57 LEU B O 1
ATOM 1202 N N . ILE B 1 58 ? 6.234 0.555 5.328 1 98.94 58 ILE B N 1
ATOM 1203 C CA . ILE B 1 58 ? 5.277 1.617 5.043 1 98.94 58 ILE B CA 1
ATOM 1204 C C . ILE B 1 58 ? 4.895 2.328 6.336 1 98.94 58 ILE B C 1
ATOM 1206 O O . ILE B 1 58 ? 4.82 3.559 6.379 1 98.94 58 ILE B O 1
ATOM 1210 N N . GLN B 1 59 ? 4.695 1.55 7.383 1 98.88 59 GLN B N 1
ATOM 1211 C CA . GLN B 1 59 ? 4.359 2.143 8.672 1 98.88 59 GLN B CA 1
ATOM 1212 C C . GLN B 1 59 ?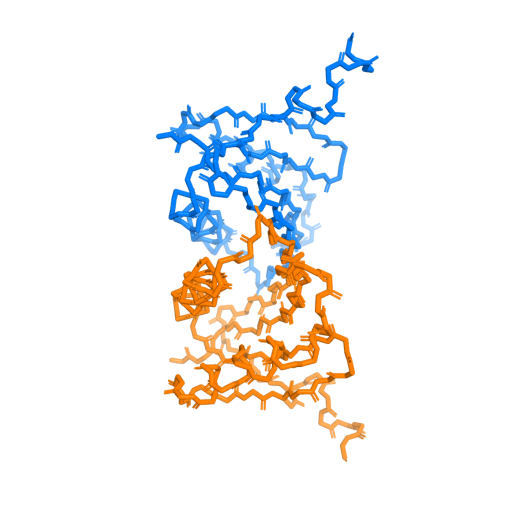 5.477 3.061 9.164 1 98.88 59 GLN B C 1
ATOM 1214 O O . GLN B 1 59 ? 5.215 4.184 9.602 1 98.88 59 GLN B O 1
ATOM 1219 N N . LYS B 1 60 ? 6.668 2.584 9.078 1 98.88 60 LYS B N 1
ATOM 1220 C CA . LYS B 1 60 ? 7.812 3.371 9.531 1 98.88 60 LYS B CA 1
ATOM 1221 C C . LYS B 1 60 ? 7.934 4.668 8.742 1 98.88 60 LYS B C 1
ATOM 1223 O O . LYS B 1 60 ? 8.219 5.727 9.305 1 98.88 60 LYS B O 1
ATOM 1228 N N . LEU B 1 61 ? 7.762 4.562 7.457 1 98.94 61 LEU B N 1
ATOM 1229 C CA . LEU B 1 61 ? 7.836 5.734 6.59 1 98.94 61 LEU B CA 1
ATOM 1230 C C . LEU B 1 61 ? 6.762 6.75 6.953 1 98.94 61 LEU B C 1
ATOM 1232 O O . LEU B 1 61 ? 7.051 7.941 7.09 1 98.94 61 LEU B O 1
ATOM 1236 N N . ASN B 1 62 ? 5.617 6.281 7.133 1 98.88 62 ASN B N 1
ATOM 1237 C CA . ASN B 1 62 ? 4.52 7.164 7.523 1 98.88 62 ASN B CA 1
ATOM 1238 C C . ASN B 1 62 ? 4.785 7.824 8.875 1 98.88 62 ASN B C 1
ATOM 1240 O O . ASN B 1 62 ? 4.594 9.031 9.023 1 98.88 62 ASN B O 1
ATOM 1244 N N . ASP B 1 63 ? 5.246 7.043 9.82 1 98.81 63 ASP B N 1
ATOM 1245 C CA . ASP B 1 63 ? 5.543 7.555 11.156 1 98.81 63 ASP B CA 1
ATOM 1246 C C . ASP B 1 63 ? 6.59 8.664 11.094 1 98.81 63 ASP B C 1
ATOM 1248 O O . ASP B 1 63 ? 6.477 9.672 11.797 1 98.81 63 ASP B O 1
ATOM 1252 N N . ARG B 1 64 ? 7.531 8.422 10.258 1 98.88 64 ARG B N 1
ATOM 1253 C CA . ARG B 1 64 ? 8.594 9.422 10.156 1 98.88 64 ARG B CA 1
ATOM 1254 C C . ARG B 1 64 ? 8.047 10.742 9.633 1 98.88 64 ARG B C 1
ATOM 1256 O O . ARG B 1 64 ? 8.414 11.812 10.133 1 98.88 64 ARG B O 1
ATOM 1263 N N . MET B 1 65 ? 7.172 10.711 8.641 1 98.81 65 MET B N 1
ATOM 1264 C CA . MET B 1 65 ? 6.578 11.93 8.109 1 98.81 65 MET B CA 1
ATOM 1265 C C . MET B 1 65 ? 5.75 12.641 9.18 1 98.81 65 MET B C 1
ATOM 1267 O O . MET B 1 65 ? 5.754 13.875 9.25 1 98.81 65 MET B O 1
ATOM 1271 N N . VAL B 1 66 ? 5.066 11.82 9.992 1 98.69 66 VAL B N 1
ATOM 1272 C CA . VAL B 1 66 ? 4.293 12.391 11.094 1 98.69 66 VAL B CA 1
ATOM 1273 C C . VAL B 1 66 ? 5.234 13.062 12.094 1 98.69 66 VAL B C 1
ATOM 1275 O O . VAL B 1 66 ? 4.965 14.18 12.555 1 98.69 66 VAL B O 1
ATOM 1278 N N . GLU B 1 67 ? 6.305 12.438 12.406 1 98.75 67 GLU B N 1
ATOM 1279 C CA . GLU B 1 67 ? 7.297 12.977 13.336 1 98.75 67 GLU B CA 1
ATOM 1280 C C . GLU B 1 67 ? 7.859 14.305 12.828 1 98.75 67 GLU B C 1
ATOM 1282 O O . GLU B 1 67 ? 8.195 15.188 13.625 1 98.75 67 GLU B O 1
ATOM 1287 N N . LEU B 1 68 ? 7.93 14.398 11.531 1 98.62 68 LEU B N 1
ATOM 1288 C CA . LEU B 1 68 ? 8.453 15.609 10.906 1 98.62 68 LEU B CA 1
ATOM 1289 C C . LEU B 1 68 ? 7.355 16.656 10.75 1 98.62 68 LEU B C 1
ATOM 1291 O O . LEU B 1 68 ? 7.543 17.656 10.062 1 98.62 68 LEU B O 1
ATOM 1295 N N . GLU B 1 69 ? 6.23 16.328 11.305 1 98.25 69 GLU B N 1
ATOM 1296 C CA . GLU B 1 69 ? 5.102 17.25 11.469 1 98.25 69 GLU B CA 1
ATOM 1297 C C . GLU B 1 69 ? 4.438 17.547 10.125 1 98.25 69 GLU B C 1
ATOM 1299 O O . GLU B 1 69 ? 3.959 18.656 9.898 1 98.25 69 GLU B O 1
ATOM 1304 N N . CYS B 1 70 ? 4.52 16.672 9.164 1 98.75 70 CYS B N 1
ATOM 1305 C CA . CYS B 1 70 ? 3.748 16.812 7.934 1 98.75 70 CYS B CA 1
ATOM 1306 C C . CYS B 1 70 ? 2.252 16.781 8.227 1 98.75 70 CYS B C 1
ATOM 1308 O O . CYS B 1 70 ? 1.746 15.844 8.836 1 98.75 70 CYS B O 1
ATOM 1310 N N . PRO B 1 71 ? 1.56 17.75 7.777 1 98.5 71 PRO B N 1
ATOM 1311 C CA . PRO B 1 71 ? 0.132 17.797 8.102 1 98.5 71 PRO B CA 1
ATOM 1312 C C . PRO B 1 71 ? -0.669 16.703 7.395 1 98.5 71 PRO B C 1
ATOM 1314 O O . PRO B 1 71 ? -1.734 16.312 7.875 1 98.5 71 PRO B O 1
ATOM 1317 N N . SER B 1 72 ? -0.209 16.25 6.223 1 98.81 72 SER B N 1
ATOM 1318 C CA . SER B 1 72 ? -0.794 15.117 5.508 1 98.81 72 SER B CA 1
ATOM 1319 C C . SER B 1 72 ? 0.243 14.422 4.637 1 98.81 72 SER B C 1
ATOM 1321 O O . SER B 1 72 ? 1.303 14.977 4.352 1 98.81 72 SER B O 1
ATOM 1323 N N . ILE B 1 73 ? -0.076 13.211 4.352 1 98.88 73 ILE B N 1
ATOM 1324 C CA . ILE B 1 73 ? 0.846 12.367 3.594 1 98.88 73 ILE B CA 1
ATOM 1325 C C . ILE B 1 73 ? 0.07 11.539 2.57 1 98.88 73 ILE B C 1
ATOM 1327 O O . ILE B 1 73 ? -0.819 10.766 2.934 1 98.88 73 ILE B O 1
ATOM 1331 N N . ILE B 1 74 ? 0.391 11.719 1.335 1 98.94 74 ILE B N 1
ATOM 1332 C CA . ILE B 1 74 ? -0.066 10.789 0.308 1 98.94 74 ILE B CA 1
ATOM 1333 C C . ILE B 1 74 ? 1.05 9.805 -0.03 1 98.94 74 ILE B C 1
ATOM 1335 O O . ILE B 1 74 ? 2.203 10.195 -0.214 1 98.94 74 ILE B O 1
ATOM 1339 N N . SER B 1 75 ? 0.771 8.594 0.031 1 98.94 75 SER B N 1
ATOM 1340 C CA . SER B 1 75 ? 1.679 7.559 -0.452 1 98.94 75 SER B CA 1
ATOM 1341 C C . SER B 1 75 ? 1.013 6.691 -1.515 1 98.94 75 SER B C 1
ATOM 1343 O O . SER B 1 75 ? -0.106 6.211 -1.319 1 98.94 75 SER B O 1
ATOM 1345 N N . GLN B 1 76 ? 1.679 6.543 -2.576 1 98.94 76 GLN B N 1
ATOM 1346 C CA . GLN B 1 76 ? 1.263 5.621 -3.627 1 98.94 76 GLN B CA 1
ATOM 1347 C C . GLN B 1 76 ? 2.148 4.379 -3.652 1 98.94 76 GLN B C 1
ATOM 1349 O O . GLN B 1 76 ? 3.373 4.484 -3.762 1 98.94 76 GLN B O 1
ATOM 1354 N N . VAL B 1 77 ? 1.488 3.262 -3.541 1 98.94 77 VAL B N 1
ATOM 1355 C CA . VAL B 1 77 ? 2.223 2.01 -3.393 1 98.94 77 VAL B CA 1
ATOM 1356 C C . VAL B 1 77 ? 1.697 0.981 -4.391 1 98.94 77 VAL B C 1
ATOM 1358 O O . VAL B 1 77 ? 0.488 0.878 -4.609 1 98.94 77 VAL B O 1
ATOM 1361 N N . LYS B 1 78 ? 2.598 0.288 -4.996 1 98.94 78 LYS B N 1
ATOM 1362 C CA . LYS B 1 78 ? 2.283 -0.877 -5.816 1 98.94 78 LYS B CA 1
ATOM 1363 C C . LYS B 1 78 ? 3.043 -2.109 -5.336 1 98.94 78 LYS B C 1
ATOM 1365 O O . LYS B 1 78 ? 4.238 -2.035 -5.047 1 98.94 78 LYS B O 1
ATOM 1370 N N . PHE B 1 79 ? 2.287 -3.207 -5.223 1 98.94 79 PHE B N 1
ATOM 1371 C CA . PHE B 1 79 ? 2.896 -4.488 -4.898 1 98.94 79 PHE B CA 1
ATOM 1372 C C . PHE B 1 79 ? 2.854 -5.43 -6.094 1 98.94 79 PHE B C 1
ATOM 1374 O O . PHE B 1 79 ? 1.846 -5.5 -6.801 1 98.94 79 PHE B O 1
ATOM 1381 N N . TYR B 1 80 ? 3.879 -6.094 -6.301 1 98.94 80 TYR B N 1
ATOM 1382 C CA . TYR B 1 80 ? 3.9 -7.309 -7.113 1 98.94 80 TYR B CA 1
ATOM 1383 C C . TYR B 1 80 ? 4.352 -8.508 -6.285 1 98.94 80 TYR B C 1
ATOM 1385 O O . TYR B 1 80 ? 5.531 -8.633 -5.953 1 98.94 80 TYR B O 1
ATOM 1393 N N . HIS B 1 81 ? 3.381 -9.305 -5.961 1 98.94 81 HIS B N 1
ATOM 1394 C CA . HIS B 1 81 ? 3.635 -10.461 -5.113 1 98.94 81 HIS B CA 1
ATOM 1395 C C . HIS B 1 81 ? 3.625 -11.75 -5.926 1 98.94 81 HIS B C 1
ATOM 1397 O O . HIS B 1 81 ? 2.658 -12.039 -6.641 1 98.94 81 HIS B O 1
ATOM 1403 N N . VAL B 1 82 ? 4.668 -12.484 -5.852 1 98.81 82 VAL B N 1
ATOM 1404 C CA . VAL B 1 82 ? 4.836 -13.789 -6.488 1 98.81 82 VAL B CA 1
ATOM 1405 C C . VAL B 1 82 ? 5.242 -14.828 -5.441 1 98.81 82 VAL B C 1
ATOM 1407 O O . VAL B 1 82 ? 6.402 -14.875 -5.027 1 98.81 82 VAL B O 1
ATOM 1410 N N . PRO B 1 83 ? 4.234 -15.664 -5.051 1 98.12 83 PRO B N 1
ATOM 1411 C CA . PRO B 1 83 ? 4.504 -16.609 -3.965 1 98.12 83 PRO B CA 1
ATOM 1412 C C . PRO B 1 83 ? 5.773 -17.438 -4.199 1 98.12 83 PRO B C 1
ATOM 1414 O O . PRO B 1 83 ? 6.492 -17.75 -3.248 1 98.12 83 PRO B O 1
ATOM 1417 N N . GLU B 1 84 ? 6.18 -17.703 -5.34 1 97.88 84 GLU B N 1
ATOM 1418 C CA . GLU B 1 84 ? 7.336 -18.547 -5.641 1 97.88 84 GLU B CA 1
ATOM 1419 C C . GLU B 1 84 ? 8.633 -17.734 -5.594 1 97.88 84 GLU B C 1
ATOM 1421 O O . GLU B 1 84 ? 9.727 -18.297 -5.648 1 97.88 84 GLU B O 1
ATOM 1426 N N . GLY B 1 85 ? 8.531 -16.484 -5.602 1 98.38 85 GLY B N 1
ATOM 1427 C CA . GLY B 1 85 ? 9.711 -15.625 -5.523 1 98.38 85 GLY B CA 1
ATOM 1428 C C . GLY B 1 85 ? 9.836 -14.672 -6.699 1 98.38 85 GLY B C 1
ATOM 1429 O O . GLY B 1 85 ? 9.445 -15.016 -7.82 1 98.38 85 GLY B O 1
ATOM 1430 N N . ILE B 1 86 ? 10.367 -13.555 -6.465 1 98.5 86 ILE B N 1
ATOM 1431 C CA . ILE B 1 86 ? 10.578 -12.539 -7.492 1 98.5 86 ILE B CA 1
ATOM 1432 C C . ILE B 1 86 ? 11.695 -11.594 -7.066 1 98.5 86 ILE B C 1
ATOM 1434 O O . ILE B 1 86 ? 11.852 -11.305 -5.879 1 98.5 86 ILE B O 1
ATOM 1438 N N . GLU B 1 87 ? 12.469 -11.125 -7.996 1 98.25 87 GLU B N 1
ATOM 1439 C CA . GLU B 1 87 ? 13.531 -10.148 -7.781 1 98.25 87 GLU B CA 1
ATOM 1440 C C . GLU B 1 87 ? 13.367 -8.938 -8.695 1 98.25 87 GLU B C 1
ATOM 1442 O O . GLU B 1 87 ? 12.727 -9.031 -9.742 1 98.25 87 GLU B O 1
ATOM 1447 N N . ILE B 1 88 ? 13.883 -7.82 -8.266 1 98.44 88 ILE B N 1
ATOM 1448 C CA . ILE B 1 88 ? 13.859 -6.621 -9.102 1 98.44 88 ILE B CA 1
ATOM 1449 C C . ILE B 1 88 ? 14.469 -6.926 -10.461 1 98.44 88 ILE B C 1
ATOM 1451 O O . ILE B 1 88 ? 13.922 -6.531 -11.5 1 98.44 88 ILE B O 1
ATOM 1455 N N . GLU B 1 89 ? 15.539 -7.715 -10.477 1 97.56 89 GLU B N 1
ATOM 1456 C CA . GLU B 1 89 ? 16.281 -8.023 -11.703 1 97.56 89 GLU B CA 1
ATOM 1457 C C . GLU B 1 89 ? 15.453 -8.891 -12.648 1 97.56 89 GLU B C 1
ATOM 1459 O O . GLU B 1 89 ? 15.727 -8.945 -13.844 1 97.56 89 GLU B O 1
ATOM 1464 N N . THR B 1 90 ? 14.523 -9.656 -12.094 1 97.31 90 THR B N 1
ATOM 1465 C CA . THR B 1 90 ? 13.609 -10.406 -12.953 1 97.31 90 THR B CA 1
ATOM 1466 C C . THR B 1 90 ? 12.922 -9.477 -13.938 1 97.31 90 THR B C 1
ATOM 1468 O O . THR B 1 90 ? 12.68 -9.852 -15.094 1 97.31 90 THR B O 1
ATOM 1471 N N . LEU B 1 91 ? 12.586 -8.25 -13.539 1 96.81 91 LEU B N 1
ATOM 1472 C CA . LEU B 1 91 ? 11.828 -7.309 -14.352 1 96.81 91 LEU B CA 1
ATOM 1473 C C . LEU B 1 91 ? 12.758 -6.371 -15.109 1 96.81 91 LEU B C 1
ATOM 1475 O O . LEU B 1 91 ? 12.461 -5.965 -16.234 1 96.81 91 LEU B O 1
ATOM 1479 N N . THR B 1 92 ? 13.922 -6.07 -14.492 1 97.44 92 THR B N 1
ATOM 1480 C CA . THR B 1 92 ? 14.688 -4.957 -15.031 1 97.44 92 THR B CA 1
ATOM 1481 C C . THR B 1 92 ? 16.031 -5.441 -15.594 1 97.44 92 THR B C 1
ATOM 1483 O O . THR B 1 92 ? 16.719 -4.699 -16.297 1 97.44 92 THR B O 1
ATOM 1486 N N . GLY B 1 93 ? 16.453 -6.707 -15.32 1 96.88 93 GLY B N 1
ATOM 1487 C CA . GLY B 1 93 ? 17.766 -7.195 -15.664 1 96.88 93 GLY B CA 1
ATOM 1488 C C . GLY B 1 93 ? 18.125 -6.984 -17.125 1 96.88 93 GLY B C 1
ATOM 1489 O O . GLY B 1 93 ? 19.281 -6.66 -17.438 1 96.88 93 GLY B O 1
ATOM 1490 N N . LYS B 1 94 ? 17.219 -7.062 -17.984 1 97 94 LYS B N 1
ATOM 1491 C CA . LYS B 1 94 ? 17.484 -6.953 -19.406 1 97 94 LYS B CA 1
ATOM 1492 C C . LYS B 1 94 ? 17.734 -5.5 -19.812 1 97 94 LYS B C 1
ATOM 1494 O O . LYS B 1 94 ? 18.188 -5.23 -20.922 1 97 94 LYS B O 1
ATOM 1499 N N . TYR B 1 95 ? 17.422 -4.59 -19.016 1 96.94 95 TYR B N 1
ATOM 1500 C CA . TYR B 1 95 ? 17.562 -3.17 -19.328 1 96.94 95 TYR B CA 1
ATOM 1501 C C . TYR B 1 95 ? 18.75 -2.572 -18.578 1 96.94 95 TYR B C 1
ATOM 1503 O O . TYR B 1 95 ? 19.094 -1.4 -18.766 1 96.94 95 TYR B O 1
ATOM 1511 N N . ASP B 1 96 ? 19.312 -3.316 -17.562 1 90.69 96 ASP B N 1
ATOM 1512 C CA . ASP B 1 96 ? 20.406 -2.828 -16.719 1 90.69 96 ASP B CA 1
ATOM 1513 C C . ASP B 1 96 ? 21.766 -3.092 -17.391 1 90.69 96 ASP B C 1
ATOM 1515 O O . ASP B 1 96 ? 21.906 -4.059 -18.141 1 90.69 96 ASP B O 1
#

Sequence (192 aa):
MQDTLMSIQIIPKTPNNNDVIPYVDEAIKIIDDSGLHFRVGPLETTVQGEMSECLILIQKLNDRMVELECPSIISQVKFYHVPEGIEIETLTGKYDMQDTLMSIQIIPKTPNNNDVIPYVDEAIKIIDDSGLHFRVGPLETTVQGEMSECLILIQKLNDRMVELECPSIISQVKFYHVPEGIEIETLTGKYD

Nearest PDB structures (foldseek):
  1yqh-assembly1_A  TM=9.246E-01  e=9.294E-09  Bacillus cereus ATCC 14579
  1vk8-assembly1_D  TM=9.203E-01  e=1.097E-07  Thermotoga maritima
  1lxj-assembly1_A  TM=8.348E-01  e=6.000E-06  Saccharomyces cerevisiae
  1sbr-assembly1_A  TM=8.405E-01  e=2.346E-02  Bacillus subtilis
  1s99-assembly1_A  TM=8.260E-01  e=2.680E-02  Bacillus subtilis

Secondary structure (DSSP, 8-state):
---EEEEEEEEEEPGGG--SHHHHHHHHHHHHHHT-EEEE-SS-EEEEE-HHHHHHHHHHHHHHHHHTT-SEEEEEEEEEE-TT---HHHHHGGG-/---EEEEEEEEEEPGGG--SHHHHHHHHHHHHHHT-EEEE-SS-EEEEE-HHHHHHHHHHHHHHHHHTT-SEEEEEEEEEE-TT---HHHHHGGG-

Solvent-accessible surface area (backbone atoms only — not comparable to full-atom values): 10330 Å² total; per-residue (Å²): 129,43,22,17,38,35,36,43,29,77,50,59,42,42,57,92,68,43,76,56,63,67,57,52,50,53,45,51,48,52,50,57,71,66,67,48,55,67,48,84,50,100,75,33,34,37,36,44,31,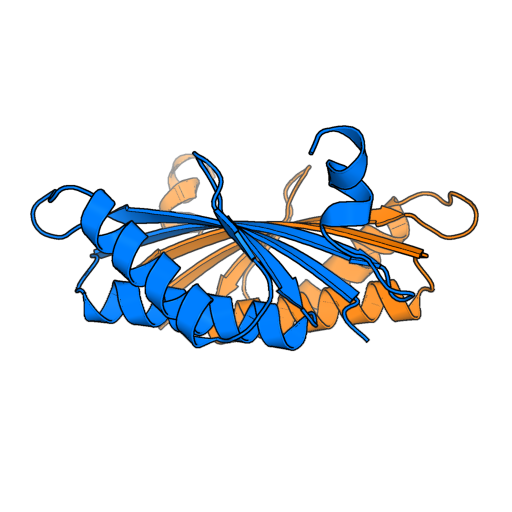39,63,67,58,51,49,52,48,53,50,53,48,52,50,49,43,50,74,66,52,28,64,31,36,35,34,43,34,38,36,45,34,21,82,91,45,55,56,70,52,78,78,42,46,88,78,105,130,43,22,17,39,34,36,43,28,78,50,58,43,42,56,91,70,43,77,55,63,67,58,52,50,52,45,50,48,53,50,58,72,66,68,50,55,67,48,84,50,99,75,34,34,38,36,44,30,39,64,67,57,52,49,53,47,53,51,52,48,53,49,49,42,49,73,66,52,27,66,30,36,35,35,43,34,37,36,44,34,21,83,90,45,57,55,71,54,78,78,44,47,90,79,105

Foldseek 3Di:
DFFKKKKKAKDFQAVVNDDCVVLVVVLVVLLVVLVFDWADDPGIIITIGHPVSVVVSVVVSVVVSVVNVGVDMDMDMDMDGGPVDDDPCVVCVVVD/DFFKKKKKAKDFQAVVNDDCVVLVVVLVVLLVVLVFDWDDDPGIIITIGHPVSVVVSVVVSVVVSVVNVGPDMDMDMDMDGGPVDDDPCVPCVVVD

Radius of gyration: 16.78 Å; Cα contacts (8 Å, |Δi|>4): 352; chains: 2; bounding box: 43×47×35 Å

pLDDT: mean 98.1, std 2.41, range [77.5, 98.94]